Protein AF-A0A1H5ZQ31-F1 (afdb_monomer)

InterPro domains:
  IPR025506 Abortive infection alpha [PF14337] (75-219)

Mean predicted aligned error: 11.06 Å

Radius of gyration: 24.11 Å; Cα contacts (8 Å, |Δi|>4): 273; chains: 1; bounding box: 60×48×68 Å

Secondary structure (DSSP, 8-state):
-HHHHHHHHHHHHT--HHHHHHHHHHHTTS-TTTHHHHHHHHHHT-SSHHHHHHHHHHHHHHHHHHHHHHHTT--GGGPPPPPHHHHHHHHHHHHH--SHHHHHHHHHHHHHHHH--S--SS-HHHHHHHHTT--HHHHHHHHHHHHHHHHHHHHHHHHHHTTTTTSPPPTTGGG--HHHHHHHHHHHHHHHHHHHHHS--HHHHHHHHHHHHHTT-EEE--------S-GGGGS--SSHHHHHHHHHHHHHHHHHHHHHHH-GGGS-SB-SSSTT-BSEEE-HHHHHHHHHTTSS--

Sequence (298 aa):
MNSEENALTNIAEHLPPGAAKVLSAAAAGMTPGIKDTASDIFGALVGDRVKLWRVRNLINGLEKTAAHIENKGIDLSQAHSLPYGEMLALFDGISKEDDADLSDLWARLLAGAMCESGESILSSRSVASVLEQMSPDAAQVFLLLAKMYRLELPQGQSRLVRHKDFLAPNEIEQNFDEGSLEGEKDQLSSEIDKLWESVKGDVQLEISKSELLRLNLIQGKEVHIFFDEMPFRRGMNVNADGLDSAFSDLTDKIRELVDSRTKFSARPFRNQFVSNKANFELSVSGVEIAKKLGILDA

Organism: NCBI:txid373675

Foldseek 3Di:
DVVVVVVLVVCLVCQDPQLVLLVCQQCVVDDPVCVVVSVVLLVVLDDDPLSVQLSVQLSVLSNLLSVLLVVVVHDSVQWHHHDPVLVSLLSNLSSPDPQPLLSNLSSLLSNLRRPDDDDAPDDSNVLSVLSVLADSLLSLVLLLQLLVVQLVVVVVVVVVLVCVVPDPDDPVSVPDDPVVNVVVNVVSVVVSVVSVVVNDDLVSQLVSVVSCVVSLFKDFDDDPDDDDPCLVVPVQDPDPVSVVVSVVVVVVSVVVVVCVPPQRSPDRQDDPVDPSDGRMHTGPVNNSSCCSSVSHPD

pLDDT: mean 76.87, std 15.7, range [42.84, 97.25]

Solvent-accessible surface area (backbone atoms only — not comparable to full-atom values): 16781 Å² total; per-residue (Å²): 116,79,68,58,62,54,50,53,53,49,46,70,75,58,53,53,72,43,26,46,47,44,55,49,27,38,49,63,80,54,67,93,76,45,73,50,46,60,50,41,60,53,43,78,45,62,90,56,78,71,28,62,53,26,52,51,24,30,45,57,24,31,34,47,16,34,52,52,32,50,76,69,73,45,58,66,90,74,36,43,46,48,59,68,75,53,46,51,54,54,50,57,50,28,20,70,36,79,49,69,59,47,25,47,52,46,15,27,37,51,28,31,65,25,66,60,87,75,90,66,96,64,58,66,65,65,51,48,60,50,56,75,73,49,50,60,65,30,38,48,53,48,52,47,44,48,52,52,51,52,59,51,54,57,55,59,51,50,59,58,56,72,39,54,91,79,44,87,71,52,84,74,60,74,72,61,59,67,69,61,54,52,53,52,46,54,53,50,50,56,52,47,53,54,50,58,71,65,62,66,57,73,65,55,52,53,49,23,49,55,50,34,44,74,71,45,31,38,36,71,55,80,80,81,79,77,77,67,92,58,66,61,77,76,75,41,54,98,44,72,69,37,49,51,52,53,50,48,54,49,49,53,50,50,50,54,50,52,51,57,74,74,36,67,89,75,52,59,59,61,38,91,88,41,89,94,40,61,48,51,36,63,22,74,60,26,44,54,50,33,29,52,38,64,74,32,88,125

Structure (mmCIF, N/CA/C/O backbone):
data_AF-A0A1H5ZQ31-F1
#
_entry.id   AF-A0A1H5ZQ31-F1
#
loop_
_atom_site.group_PDB
_atom_site.id
_atom_site.type_symbol
_atom_site.label_atom_id
_atom_site.label_alt_id
_atom_site.label_comp_id
_atom_site.label_asym_id
_atom_site.label_entity_id
_atom_site.label_seq_id
_atom_site.pdbx_PDB_ins_code
_atom_site.Cartn_x
_atom_site.Cartn_y
_atom_site.Cartn_z
_atom_site.occupancy
_atom_site.B_iso_or_equiv
_atom_site.auth_seq_id
_atom_site.auth_comp_id
_atom_site.auth_asym_id
_atom_site.auth_atom_id
_atom_site.pdbx_PDB_model_num
ATOM 1 N N . MET A 1 1 ? 15.761 -19.230 -31.225 1.00 47.41 1 MET A N 1
ATOM 2 C CA . MET A 1 1 ? 16.617 -18.160 -30.671 1.00 47.41 1 MET A CA 1
ATOM 3 C C . MET A 1 1 ? 16.362 -16.814 -31.356 1.00 47.41 1 MET A C 1
ATOM 5 O O . MET A 1 1 ? 16.086 -15.875 -30.635 1.00 47.41 1 MET A O 1
ATOM 9 N N . ASN A 1 2 ? 16.272 -16.707 -32.691 1.00 49.19 2 ASN A N 1
ATOM 10 C CA . ASN A 1 2 ? 16.049 -15.402 -33.363 1.00 49.19 2 ASN A CA 1
ATOM 11 C C . ASN A 1 2 ? 14.645 -14.760 -33.212 1.00 49.19 2 ASN A C 1
ATOM 13 O O . ASN A 1 2 ? 14.487 -13.595 -33.551 1.00 49.19 2 ASN A O 1
ATOM 17 N N . SER A 1 3 ? 13.606 -15.469 -32.746 1.00 53.31 3 SER A N 1
ATOM 18 C CA . SER A 1 3 ? 12.268 -14.862 -32.576 1.00 53.31 3 SER A CA 1
ATOM 19 C C . SER A 1 3 ? 12.094 -14.120 -31.248 1.00 53.31 3 SER A C 1
ATOM 21 O O . SER A 1 3 ? 11.232 -13.257 -31.145 1.00 53.31 3 SER A O 1
ATOM 23 N N . GLU A 1 4 ? 12.883 -14.464 -30.228 1.00 50.25 4 GLU A N 1
ATOM 24 C CA . GLU A 1 4 ? 12.734 -13.935 -28.865 1.00 50.25 4 GLU A CA 1
ATOM 25 C C . GLU A 1 4 ? 13.517 -12.628 -28.680 1.00 50.25 4 GLU A C 1
ATOM 27 O O . GLU A 1 4 ? 13.006 -11.684 -28.084 1.00 50.25 4 GLU A O 1
ATOM 32 N N . GLU A 1 5 ? 14.705 -12.529 -29.282 1.00 48.69 5 GLU A N 1
ATOM 33 C CA . GLU A 1 5 ? 15.497 -11.292 -29.345 1.00 48.69 5 GLU A CA 1
ATOM 34 C C . GLU A 1 5 ? 14.753 -10.185 -30.110 1.00 48.69 5 GLU A C 1
ATOM 36 O O . GLU A 1 5 ? 14.712 -9.036 -29.669 1.00 48.69 5 GLU A O 1
ATOM 41 N N . ASN A 1 6 ? 14.060 -10.564 -31.191 1.00 52.81 6 ASN A N 1
ATOM 42 C CA . ASN A 1 6 ? 13.178 -9.676 -31.949 1.00 52.81 6 ASN A CA 1
ATOM 43 C C . ASN A 1 6 ? 11.939 -9.249 -31.144 1.00 52.81 6 ASN A C 1
ATOM 45 O O . ASN A 1 6 ? 11.458 -8.137 -31.320 1.00 52.81 6 ASN A O 1
ATOM 49 N N . ALA A 1 7 ? 11.394 -10.093 -30.263 1.00 52.91 7 ALA A N 1
ATOM 50 C CA . ALA A 1 7 ? 10.237 -9.719 -29.445 1.00 52.91 7 ALA A CA 1
ATOM 51 C C . ALA A 1 7 ? 10.606 -8.678 -28.374 1.00 52.91 7 ALA A C 1
ATOM 53 O O . ALA A 1 7 ? 9.844 -7.748 -28.134 1.00 52.91 7 ALA A O 1
ATOM 54 N N . LEU A 1 8 ? 11.785 -8.803 -27.758 1.00 50.84 8 LEU A N 1
ATOM 55 C CA . LEU A 1 8 ? 12.250 -7.896 -26.703 1.00 50.84 8 LEU A CA 1
ATOM 56 C C . LEU A 1 8 ? 12.690 -6.529 -27.241 1.00 50.84 8 LEU A C 1
ATOM 58 O O . LEU A 1 8 ? 12.367 -5.508 -26.637 1.00 50.84 8 LEU A O 1
ATOM 62 N N . THR A 1 9 ? 13.360 -6.501 -28.395 1.00 51.19 9 THR A N 1
ATOM 63 C CA . THR A 1 9 ? 13.679 -5.249 -29.104 1.00 51.19 9 THR A CA 1
ATOM 64 C C . THR A 1 9 ? 12.410 -4.530 -29.560 1.00 51.19 9 THR A C 1
ATOM 66 O O . THR A 1 9 ? 12.276 -3.341 -29.297 1.00 51.19 9 THR A O 1
ATOM 69 N N . ASN A 1 10 ? 11.415 -5.252 -30.091 1.00 55.66 10 ASN A N 1
ATOM 70 C CA . ASN A 1 10 ? 10.109 -4.664 -30.416 1.00 55.66 10 ASN A CA 1
ATOM 71 C C . ASN A 1 10 ? 9.361 -4.120 -29.182 1.00 55.66 10 ASN A C 1
ATOM 73 O O . ASN A 1 10 ? 8.691 -3.102 -29.289 1.00 55.66 10 ASN A O 1
ATOM 77 N N . ILE A 1 11 ? 9.459 -4.755 -28.006 1.00 56.19 11 ILE A N 1
ATOM 78 C CA . ILE A 1 11 ? 8.794 -4.271 -26.778 1.00 56.19 11 ILE A CA 1
ATOM 79 C C . ILE A 1 11 ? 9.462 -3.000 -26.241 1.00 56.19 11 ILE A C 1
ATOM 81 O O . ILE A 1 11 ? 8.764 -2.064 -25.856 1.00 56.19 11 ILE A O 1
ATOM 85 N N . ALA A 1 12 ? 10.796 -2.938 -26.241 1.00 55.41 12 ALA A N 1
ATOM 86 C CA . ALA A 1 12 ? 11.525 -1.732 -25.853 1.00 55.41 12 ALA A CA 1
ATOM 87 C C . ALA A 1 12 ? 11.300 -0.579 -26.853 1.00 55.41 12 ALA A C 1
ATOM 89 O O . ALA A 1 12 ? 11.200 0.578 -26.452 1.00 55.41 12 ALA A O 1
ATOM 90 N N . GLU A 1 13 ? 11.157 -0.884 -28.145 1.00 57.47 13 GLU A N 1
ATOM 91 C CA . GLU A 1 13 ? 10.823 0.094 -29.188 1.00 57.47 13 GLU A CA 1
ATOM 92 C C . GLU A 1 13 ? 9.334 0.487 -29.208 1.00 57.47 13 GLU A C 1
ATOM 94 O O . GLU A 1 13 ? 8.977 1.493 -29.823 1.00 57.47 13 GLU A O 1
ATOM 99 N N . HIS A 1 14 ? 8.449 -0.275 -28.553 1.00 65.88 14 HIS A N 1
ATOM 100 C CA . HIS A 1 14 ? 6.998 -0.028 -28.472 1.00 65.88 14 HIS A CA 1
ATOM 101 C C . HIS A 1 14 ? 6.520 0.128 -27.025 1.00 65.88 14 HIS A C 1
ATOM 103 O O . HIS A 1 14 ? 5.425 -0.310 -26.663 1.00 65.88 14 HIS A O 1
ATOM 109 N N . LEU A 1 15 ? 7.341 0.771 -26.191 1.00 74.19 15 LEU A N 1
ATOM 110 C CA . LEU A 1 15 ? 6.938 1.164 -24.847 1.00 74.19 15 LEU A CA 1
ATOM 111 C C . LEU A 1 15 ? 5.650 2.003 -24.912 1.00 74.19 15 LEU A C 1
ATOM 113 O O . LEU A 1 15 ? 5.589 2.975 -25.675 1.00 74.19 15 LEU A O 1
ATOM 117 N N . PRO A 1 16 ? 4.628 1.674 -24.105 1.00 84.00 16 PRO A N 1
ATOM 118 C CA . PRO A 1 16 ? 3.449 2.511 -24.012 1.00 84.00 16 PRO A CA 1
ATOM 119 C C . PRO A 1 16 ? 3.824 3.911 -23.503 1.00 84.00 16 PRO A C 1
ATOM 121 O O . PRO A 1 16 ? 4.796 4.077 -22.755 1.00 84.00 16 PRO A O 1
ATOM 124 N N . PRO A 1 17 ? 3.065 4.947 -23.897 1.00 83.12 17 PRO A N 1
ATOM 125 C CA . PRO A 1 17 ? 3.476 6.337 -23.726 1.00 83.12 17 PRO A CA 1
ATOM 126 C C . PRO A 1 17 ? 3.662 6.731 -22.256 1.00 83.12 17 PRO A C 1
ATOM 128 O O . PRO A 1 17 ? 4.571 7.501 -21.955 1.00 83.12 17 PRO A O 1
ATOM 131 N N . GLY A 1 18 ? 2.846 6.195 -21.341 1.00 81.94 18 GLY A N 1
ATOM 132 C CA . GLY A 1 18 ? 2.992 6.431 -19.901 1.00 81.94 18 GLY A CA 1
ATOM 133 C C . GLY A 1 18 ? 4.304 5.863 -19.358 1.00 81.94 18 GLY A C 1
ATOM 134 O O . GLY A 1 18 ? 5.094 6.594 -18.762 1.00 81.94 18 GLY A O 1
ATOM 135 N N . ALA A 1 19 ? 4.590 4.592 -19.654 1.00 82.88 19 ALA A N 1
ATOM 136 C CA . ALA A 1 19 ? 5.820 3.935 -19.217 1.00 82.88 19 ALA A CA 1
ATOM 137 C C . ALA A 1 19 ? 7.080 4.604 -19.789 1.00 82.88 19 ALA A C 1
ATOM 139 O O . ALA A 1 19 ? 8.046 4.827 -19.059 1.00 82.88 19 ALA A O 1
ATOM 140 N N . ALA A 1 20 ? 7.058 4.982 -21.072 1.00 81.88 20 ALA A N 1
ATOM 141 C CA . ALA A 1 20 ? 8.163 5.694 -21.713 1.00 81.88 20 ALA A CA 1
ATOM 142 C C . ALA A 1 20 ? 8.439 7.049 -21.043 1.00 81.88 20 ALA A C 1
ATOM 144 O O . ALA A 1 20 ? 9.595 7.386 -20.780 1.00 81.88 20 ALA A O 1
ATOM 145 N N . LYS A 1 21 ? 7.384 7.812 -20.723 1.00 82.06 21 LYS A N 1
ATOM 146 C CA . LYS A 1 21 ? 7.506 9.100 -20.030 1.00 82.06 21 LYS A CA 1
ATOM 147 C C . LYS A 1 21 ? 8.088 8.936 -18.630 1.00 82.06 21 LYS A C 1
ATOM 149 O O . LYS A 1 21 ? 9.045 9.635 -18.316 1.00 82.06 21 LYS A O 1
ATOM 154 N N . VAL A 1 22 ? 7.576 7.999 -17.828 1.00 81.38 22 VAL A N 1
ATOM 155 C CA . VAL A 1 22 ? 8.087 7.738 -16.468 1.00 81.38 22 VAL A CA 1
ATOM 156 C C . VAL A 1 22 ? 9.556 7.331 -16.510 1.00 81.38 22 VAL A C 1
ATOM 158 O O . VAL A 1 22 ? 10.367 7.905 -15.789 1.00 81.38 22 VAL A O 1
ATOM 161 N N . LEU A 1 23 ? 9.918 6.405 -17.403 1.00 82.00 23 LEU A N 1
ATOM 162 C CA . LEU A 1 23 ? 11.305 5.982 -17.592 1.00 82.00 23 LEU A CA 1
ATOM 163 C C . LEU A 1 23 ? 12.207 7.168 -17.963 1.00 82.00 23 LEU A C 1
ATOM 165 O O . LEU A 1 23 ? 13.278 7.339 -17.383 1.00 82.00 23 LEU A O 1
ATOM 169 N N . SER A 1 24 ?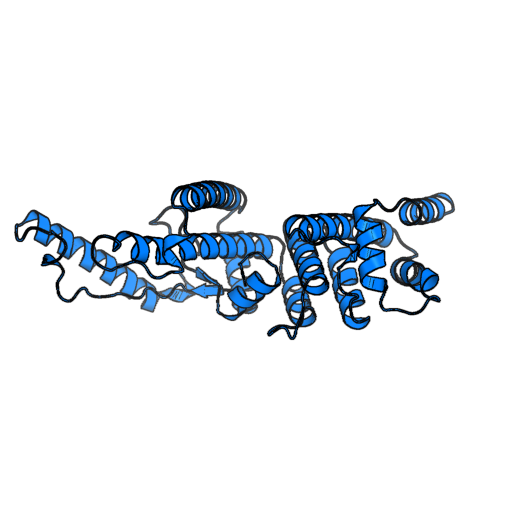 11.759 8.010 -18.898 1.00 79.25 24 SER A N 1
ATOM 170 C CA . SER A 1 24 ? 12.518 9.187 -19.327 1.00 79.25 24 SER A CA 1
ATOM 171 C C . SER A 1 24 ? 12.663 10.238 -18.223 1.00 79.25 24 SER A C 1
ATOM 173 O O . SER A 1 24 ? 13.750 10.781 -18.055 1.00 79.25 24 SER A O 1
ATOM 175 N N . ALA A 1 25 ? 11.611 10.487 -17.439 1.00 82.00 25 ALA A N 1
ATOM 176 C CA . ALA A 1 25 ? 11.616 11.461 -16.353 1.00 82.00 25 ALA A CA 1
ATOM 177 C C . ALA A 1 25 ? 12.501 10.996 -15.187 1.00 82.00 25 ALA A C 1
ATOM 179 O O . ALA A 1 25 ? 13.329 11.763 -14.698 1.00 82.00 25 ALA A O 1
ATOM 180 N N . ALA A 1 26 ? 12.416 9.716 -14.811 1.00 79.50 26 ALA A N 1
ATOM 181 C CA . ALA A 1 26 ? 13.273 9.138 -13.779 1.00 79.50 26 ALA A CA 1
ATOM 182 C C . ALA A 1 26 ? 14.766 9.232 -14.151 1.00 79.50 26 ALA A C 1
ATOM 184 O O . ALA A 1 26 ? 15.597 9.502 -13.284 1.00 79.50 26 ALA A O 1
ATOM 185 N N . ALA A 1 27 ? 15.092 9.073 -15.441 1.00 73.19 27 ALA A N 1
ATOM 186 C CA . ALA A 1 27 ? 16.456 9.112 -15.972 1.00 73.19 27 ALA A CA 1
ATOM 187 C C . ALA A 1 27 ? 16.950 10.514 -16.396 1.00 73.19 27 ALA A C 1
ATOM 189 O O . ALA A 1 27 ? 18.135 10.671 -16.691 1.00 73.19 27 ALA A O 1
ATOM 190 N N . ALA A 1 28 ? 16.091 11.543 -16.423 1.00 67.25 28 ALA A N 1
ATOM 191 C CA . ALA A 1 28 ? 16.402 12.868 -16.983 1.00 67.25 28 ALA A CA 1
ATOM 192 C C . ALA A 1 28 ? 17.561 13.605 -16.280 1.00 67.25 28 ALA A C 1
ATOM 194 O O . ALA A 1 28 ? 18.201 14.469 -16.876 1.00 67.25 28 ALA A O 1
ATOM 195 N N . GLY A 1 29 ? 17.856 13.253 -15.026 1.00 57.34 29 GLY A N 1
ATOM 196 C CA . GLY A 1 29 ? 18.976 13.797 -14.250 1.00 57.34 29 GLY A CA 1
ATOM 197 C C . GLY A 1 29 ? 20.337 13.185 -14.591 1.00 57.34 29 GLY A C 1
ATOM 198 O O . GLY A 1 29 ? 21.342 13.535 -13.972 1.00 57.34 29 GLY A O 1
ATOM 199 N N . MET A 1 30 ? 20.389 12.260 -15.549 1.00 56.19 30 MET A N 1
ATOM 200 C CA . MET A 1 30 ? 21.590 11.520 -15.905 1.00 56.19 30 MET A CA 1
ATOM 201 C C . MET A 1 30 ? 22.073 11.920 -17.320 1.00 56.19 30 MET A C 1
ATOM 203 O O . MET A 1 30 ? 21.282 12.214 -18.213 1.00 56.19 30 MET A O 1
ATOM 207 N N . THR A 1 31 ? 23.391 12.013 -17.529 1.00 47.47 31 THR A N 1
ATOM 208 C CA . THR A 1 31 ? 24.028 12.586 -18.737 1.00 47.47 31 THR A CA 1
ATOM 209 C C . THR A 1 31 ? 23.685 11.845 -20.050 1.00 47.47 31 THR A C 1
ATOM 211 O O . THR A 1 31 ? 23.387 10.659 -20.028 1.00 47.47 31 THR A O 1
ATOM 214 N N . PRO A 1 32 ? 23.776 12.487 -21.238 1.00 46.59 32 PRO A N 1
ATOM 215 C CA . PRO A 1 32 ? 23.286 11.958 -22.530 1.00 46.59 32 PRO A CA 1
ATOM 216 C C . PRO A 1 32 ? 23.912 10.649 -23.070 1.00 46.59 32 PRO A C 1
ATOM 218 O O . PRO A 1 32 ? 23.542 10.211 -24.156 1.00 46.59 32 PRO A O 1
ATOM 221 N N . GLY A 1 33 ? 24.799 9.977 -22.330 1.00 42.84 33 GLY A N 1
ATOM 222 C CA . GLY A 1 33 ? 25.273 8.617 -22.643 1.00 42.84 33 GLY A CA 1
ATOM 223 C C . GLY A 1 33 ? 24.271 7.500 -22.303 1.00 42.84 33 GLY A C 1
ATOM 224 O O . GLY A 1 33 ? 24.614 6.333 -22.355 1.00 42.84 33 GLY A O 1
ATOM 225 N N . ILE A 1 34 ? 23.037 7.845 -21.924 1.00 46.50 34 ILE A N 1
ATOM 226 C CA . ILE A 1 34 ? 22.099 6.990 -21.164 1.00 46.50 34 ILE A CA 1
ATOM 227 C C . ILE A 1 34 ? 20.924 6.479 -22.011 1.00 46.50 34 ILE A C 1
ATOM 229 O O . ILE A 1 34 ? 20.021 5.806 -21.519 1.00 46.50 34 ILE A O 1
ATOM 233 N N . LYS A 1 35 ? 21.005 6.640 -23.340 1.00 45.31 35 LYS A N 1
ATOM 234 C CA . LYS A 1 35 ? 20.367 5.659 -24.241 1.00 45.31 35 LYS A CA 1
ATOM 235 C C . LYS A 1 35 ? 20.850 4.238 -23.908 1.00 45.31 35 LYS A C 1
ATOM 237 O O . LYS A 1 35 ? 20.059 3.299 -23.972 1.00 45.31 35 LYS A O 1
ATOM 242 N N . ASP A 1 36 ? 22.096 4.128 -23.446 1.00 51.72 36 ASP A N 1
ATOM 243 C CA . ASP A 1 36 ? 22.690 2.879 -22.992 1.00 51.72 36 ASP A CA 1
ATOM 244 C C . ASP A 1 36 ? 22.121 2.409 -21.647 1.00 51.72 36 ASP A C 1
ATOM 246 O O . ASP A 1 36 ? 22.102 1.219 -21.422 1.00 51.72 36 ASP A O 1
ATOM 250 N N . THR A 1 37 ? 21.541 3.256 -20.784 1.00 52.75 37 THR A N 1
ATOM 251 C CA . THR A 1 37 ? 21.075 2.824 -19.445 1.00 52.75 37 THR A CA 1
ATOM 252 C C . THR A 1 37 ? 19.664 2.267 -19.430 1.00 52.75 37 THR A C 1
ATOM 254 O O . THR A 1 37 ? 19.398 1.337 -18.684 1.00 52.75 37 THR A O 1
ATOM 257 N N . ALA A 1 38 ? 18.754 2.767 -20.273 1.00 51.25 38 ALA A N 1
ATOM 258 C CA . ALA A 1 38 ? 17.529 2.017 -20.552 1.00 51.25 38 ALA A CA 1
ATOM 259 C C . ALA A 1 38 ? 17.914 0.661 -21.165 1.00 51.25 38 ALA A C 1
ATOM 261 O O . ALA A 1 38 ? 17.467 -0.378 -20.691 1.00 51.25 38 ALA A O 1
ATOM 262 N N . SER A 1 39 ? 18.842 0.668 -22.130 1.00 54.22 39 SER A N 1
ATOM 263 C CA . SER A 1 39 ? 19.443 -0.545 -22.690 1.00 54.22 39 SER A CA 1
ATOM 264 C C . SER A 1 39 ? 20.219 -1.389 -21.666 1.00 54.22 39 SER A C 1
ATOM 266 O O . SER A 1 39 ? 20.317 -2.581 -21.891 1.00 54.22 39 SER A O 1
ATOM 268 N N . ASP A 1 40 ? 20.725 -0.850 -20.552 1.00 58.78 40 ASP A N 1
ATOM 269 C CA . ASP A 1 40 ? 21.454 -1.578 -19.498 1.00 58.78 40 ASP A CA 1
ATOM 270 C C . ASP A 1 40 ? 20.510 -2.065 -18.399 1.00 58.78 40 ASP A C 1
ATOM 272 O O . ASP A 1 40 ? 20.744 -3.119 -17.826 1.00 58.78 40 ASP A O 1
ATOM 276 N N . ILE A 1 41 ? 19.420 -1.352 -18.108 1.00 61.25 41 ILE A N 1
ATOM 277 C CA . ILE A 1 41 ? 18.338 -1.829 -17.238 1.00 61.25 41 ILE A CA 1
ATOM 278 C C . ILE A 1 41 ? 17.658 -3.000 -17.942 1.00 61.25 41 ILE A C 1
ATOM 280 O O . ILE A 1 41 ? 17.556 -4.090 -17.385 1.00 61.25 41 ILE A O 1
ATOM 284 N N . PHE A 1 42 ? 17.282 -2.815 -19.209 1.00 59.03 42 PHE A N 1
ATOM 285 C CA . PHE A 1 42 ? 16.763 -3.890 -20.046 1.00 59.03 42 PHE A CA 1
ATOM 286 C C . PHE A 1 42 ? 17.857 -4.912 -20.415 1.00 59.03 42 PHE A C 1
ATOM 288 O O . PHE A 1 42 ? 17.552 -6.090 -20.538 1.00 59.03 42 PHE A O 1
ATOM 295 N N . GLY A 1 43 ? 19.129 -4.514 -20.501 1.00 57.12 43 GLY A N 1
ATOM 296 C CA . GLY A 1 43 ? 20.291 -5.344 -20.865 1.00 57.12 43 GLY A CA 1
ATOM 297 C C . GLY A 1 43 ? 20.799 -6.246 -19.748 1.00 57.12 43 GLY A C 1
ATOM 298 O O . GLY A 1 43 ? 21.063 -7.426 -19.975 1.00 57.12 43 GLY A O 1
ATOM 299 N N . ALA A 1 44 ? 20.830 -5.752 -18.510 1.00 56.25 44 ALA A N 1
ATOM 300 C CA . ALA A 1 44 ? 20.988 -6.561 -17.301 1.00 56.25 44 ALA A CA 1
ATOM 301 C C . ALA A 1 44 ? 19.839 -7.576 -17.171 1.00 56.25 44 ALA A C 1
ATOM 303 O O . ALA A 1 44 ? 20.002 -8.667 -16.618 1.00 56.25 44 ALA A O 1
ATOM 304 N N . LEU A 1 45 ? 18.689 -7.250 -17.764 1.00 55.88 45 LEU A N 1
ATOM 305 C CA . LEU A 1 45 ? 17.547 -8.128 -17.945 1.00 55.88 45 LEU A CA 1
ATOM 306 C C . LEU A 1 45 ? 17.588 -8.927 -19.274 1.00 55.88 45 LEU A C 1
ATOM 308 O O . LEU A 1 45 ? 16.568 -9.490 -19.612 1.00 55.88 45 LEU A O 1
ATOM 312 N N . VAL A 1 46 ? 18.686 -9.109 -20.032 1.00 48.53 46 VAL A N 1
ATOM 313 C CA . VAL A 1 46 ? 18.666 -9.861 -21.330 1.00 48.53 46 VAL A CA 1
ATOM 314 C C . VAL A 1 46 ? 19.303 -11.258 -21.264 1.00 48.53 46 VAL A C 1
ATOM 316 O O . VAL A 1 46 ? 20.424 -11.416 -20.785 1.00 48.53 46 VAL A O 1
ATOM 319 N N . GLY A 1 47 ? 18.568 -12.315 -21.677 1.00 52.50 47 GLY A N 1
ATOM 320 C CA . GLY A 1 47 ? 19.054 -13.708 -21.816 1.00 52.50 47 GLY A CA 1
ATOM 321 C C . GLY A 1 47 ? 18.166 -14.913 -21.400 1.00 52.50 47 GLY A C 1
ATOM 322 O O . GLY A 1 47 ? 18.691 -16.015 -21.434 1.00 52.50 47 GLY A O 1
ATOM 323 N N . ASP A 1 48 ? 16.896 -14.784 -20.977 1.00 61.97 48 ASP A N 1
ATOM 324 C CA . ASP A 1 48 ? 16.093 -15.944 -20.505 1.00 61.97 48 ASP A CA 1
ATOM 325 C C . ASP A 1 48 ? 14.577 -15.660 -20.402 1.00 61.97 48 ASP A C 1
ATOM 327 O O . ASP A 1 48 ? 14.184 -14.508 -20.251 1.00 61.97 48 ASP A O 1
ATOM 331 N N . ARG A 1 49 ? 13.699 -16.679 -20.407 1.00 62.56 49 ARG A N 1
ATOM 332 C CA . ARG A 1 49 ? 12.216 -16.508 -20.342 1.00 62.56 49 ARG A CA 1
ATOM 333 C C . ARG A 1 49 ? 11.716 -15.686 -19.147 1.00 62.56 49 ARG A C 1
ATOM 335 O O . ARG A 1 49 ? 10.728 -14.964 -19.264 1.00 62.56 49 ARG A O 1
ATOM 342 N N . VAL A 1 50 ? 12.426 -15.761 -18.023 1.00 70.12 50 VAL A N 1
ATOM 343 C CA . VAL A 1 50 ? 12.181 -14.957 -16.811 1.00 70.12 50 VAL A CA 1
ATOM 344 C C . VAL A 1 50 ? 12.225 -13.457 -17.117 1.00 70.12 50 VAL A C 1
ATOM 346 O O . VAL A 1 50 ? 11.554 -12.658 -16.474 1.00 70.12 50 VAL A O 1
ATOM 349 N N . LYS A 1 51 ? 12.976 -13.056 -18.138 1.00 75.25 51 LYS A N 1
ATOM 350 C CA . LYS A 1 51 ? 13.208 -11.656 -18.461 1.00 75.25 51 LYS A CA 1
ATOM 351 C C . LYS A 1 51 ? 12.073 -11.011 -19.235 1.00 75.25 51 LYS A C 1
ATOM 353 O O . LYS A 1 51 ? 11.721 -9.885 -18.920 1.00 75.25 51 LYS A O 1
ATOM 358 N N . LEU A 1 52 ? 11.432 -11.728 -20.162 1.00 79.31 52 LEU A N 1
ATOM 359 C CA . LEU A 1 52 ? 10.223 -11.219 -20.822 1.00 79.31 52 LEU A CA 1
ATOM 360 C C . LEU A 1 52 ? 9.109 -10.953 -19.797 1.00 79.31 52 LEU A C 1
ATOM 362 O O . LEU A 1 52 ? 8.410 -9.947 -19.889 1.00 79.31 52 LEU A O 1
ATOM 366 N N . TRP A 1 53 ? 8.982 -11.834 -18.802 1.00 84.25 53 TRP A N 1
ATOM 367 C CA . TRP A 1 53 ? 8.054 -11.652 -17.688 1.00 84.25 53 TRP A CA 1
ATOM 368 C C . TRP A 1 53 ? 8.405 -10.409 -16.852 1.00 84.25 53 TRP A C 1
ATOM 370 O O . TRP A 1 53 ? 7.543 -9.554 -16.674 1.00 84.25 53 TRP A O 1
ATOM 380 N N . ARG A 1 54 ? 9.676 -10.225 -16.463 1.00 85.81 54 ARG A N 1
ATOM 381 C CA . ARG A 1 54 ? 10.114 -9.025 -15.722 1.00 85.81 54 ARG A CA 1
ATOM 382 C C . ARG A 1 54 ? 9.920 -7.723 -16.491 1.00 85.81 54 ARG A C 1
ATOM 384 O O . ARG A 1 54 ? 9.495 -6.729 -15.917 1.00 85.81 54 ARG A O 1
ATOM 391 N N . VAL A 1 55 ? 10.211 -7.725 -17.791 1.00 84.88 55 VAL A N 1
ATOM 392 C CA . VAL A 1 55 ? 10.005 -6.559 -18.662 1.00 84.88 55 VAL A CA 1
ATOM 393 C C . VAL A 1 55 ? 8.526 -6.206 -18.738 1.00 84.88 55 VAL A C 1
ATOM 395 O O . VAL A 1 55 ? 8.171 -5.039 -18.607 1.00 84.88 55 VAL A O 1
ATOM 398 N N . ARG A 1 56 ? 7.651 -7.203 -18.888 1.00 87.75 56 ARG A N 1
ATOM 399 C CA . ARG A 1 56 ? 6.203 -6.981 -18.880 1.00 87.75 56 ARG A CA 1
ATOM 400 C C . ARG A 1 56 ? 5.727 -6.393 -17.549 1.00 87.75 56 ARG A C 1
ATOM 402 O O . ARG A 1 56 ? 4.957 -5.438 -17.564 1.00 87.75 56 ARG A O 1
ATOM 409 N N . ASN A 1 57 ? 6.193 -6.934 -16.427 1.00 91.62 57 ASN A N 1
ATOM 410 C CA . ASN A 1 57 ? 5.835 -6.436 -15.098 1.00 91.62 57 ASN A CA 1
ATOM 411 C C . ASN A 1 57 ? 6.328 -5.004 -14.883 1.00 91.62 57 ASN A C 1
ATOM 413 O O . ASN A 1 57 ? 5.562 -4.155 -14.434 1.00 91.62 57 ASN A O 1
ATOM 417 N N . LEU A 1 58 ? 7.563 -4.712 -15.304 1.00 90.88 58 LEU A N 1
ATOM 418 C CA . LEU A 1 58 ? 8.117 -3.364 -15.269 1.00 90.88 58 LEU A CA 1
ATOM 419 C C . LEU A 1 58 ? 7.255 -2.387 -16.071 1.00 90.88 58 LEU A C 1
ATOM 421 O O . LEU A 1 58 ? 6.875 -1.350 -15.545 1.00 90.88 58 LEU A O 1
ATOM 425 N N . ILE A 1 59 ? 6.893 -2.727 -17.310 1.00 90.50 59 ILE A N 1
ATOM 426 C CA . ILE A 1 59 ? 6.048 -1.870 -18.153 1.00 90.50 59 ILE A CA 1
ATOM 427 C C . ILE A 1 59 ? 4.698 -1.606 -17.485 1.00 90.50 59 ILE A C 1
ATOM 429 O O . ILE A 1 59 ? 4.308 -0.448 -17.353 1.00 90.50 59 ILE A O 1
ATOM 433 N N . ASN A 1 60 ? 4.023 -2.655 -17.009 1.00 92.44 60 ASN A N 1
ATOM 434 C CA . ASN A 1 60 ? 2.737 -2.519 -16.325 1.00 92.44 60 ASN A CA 1
ATOM 435 C C . ASN A 1 60 ? 2.850 -1.633 -15.072 1.00 92.44 60 ASN A C 1
ATOM 437 O O . ASN A 1 60 ? 1.986 -0.798 -14.816 1.00 92.44 60 ASN A O 1
ATOM 441 N N . GLY A 1 61 ? 3.914 -1.805 -14.285 1.00 93.94 61 GLY A N 1
ATOM 442 C CA . GLY A 1 61 ? 4.161 -0.992 -13.098 1.00 93.94 61 GLY A CA 1
ATOM 443 C C . GLY A 1 61 ? 4.436 0.471 -13.437 1.00 93.94 61 GLY A C 1
ATOM 444 O O . GLY A 1 61 ? 3.873 1.356 -12.800 1.00 93.94 61 GLY A O 1
ATOM 445 N N . LEU A 1 62 ? 5.222 0.741 -14.483 1.00 92.44 62 LEU A N 1
ATOM 446 C CA . LEU A 1 62 ? 5.494 2.104 -14.947 1.00 92.44 62 LEU A CA 1
ATOM 447 C C . LEU A 1 62 ? 4.235 2.794 -15.498 1.00 92.44 62 LEU A C 1
ATOM 449 O O . LEU A 1 62 ? 4.064 3.994 -15.293 1.00 92.44 62 LEU A O 1
ATOM 453 N N . GLU A 1 63 ? 3.330 2.064 -16.158 1.00 93.31 63 GLU A N 1
ATOM 454 C CA . GLU A 1 63 ? 2.021 2.605 -16.553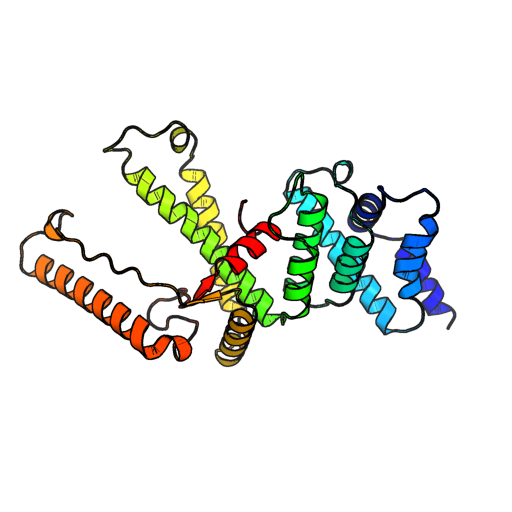 1.00 93.31 63 GLU A CA 1
ATOM 455 C C . GLU A 1 63 ? 1.170 2.987 -15.338 1.00 93.31 63 GLU A C 1
ATOM 457 O O . GLU A 1 63 ? 0.609 4.084 -15.304 1.00 93.31 63 GLU A O 1
ATOM 462 N N . LYS A 1 64 ? 1.116 2.129 -14.310 1.00 95.06 64 LYS A N 1
ATOM 463 C CA . LYS A 1 64 ? 0.446 2.465 -13.043 1.00 95.06 64 LYS A CA 1
ATOM 464 C C . LYS A 1 64 ? 1.082 3.691 -12.389 1.00 95.06 64 LYS A C 1
ATOM 466 O O . LYS A 1 64 ? 0.368 4.561 -11.904 1.00 95.06 64 LYS A O 1
ATOM 471 N N . THR A 1 65 ? 2.411 3.799 -12.401 1.00 94.62 65 THR A N 1
ATOM 472 C CA . THR A 1 65 ? 3.119 4.975 -11.878 1.00 94.62 65 THR A CA 1
ATOM 473 C C . THR A 1 65 ? 2.712 6.240 -12.619 1.00 94.62 65 THR A C 1
ATOM 475 O O . THR A 1 65 ? 2.421 7.240 -11.968 1.00 94.62 65 THR A O 1
ATOM 478 N N . ALA A 1 66 ? 2.638 6.200 -13.953 1.00 92.25 66 ALA A N 1
ATOM 479 C CA . ALA A 1 66 ? 2.168 7.333 -14.745 1.00 92.25 66 ALA A CA 1
ATOM 480 C C . ALA A 1 66 ? 0.753 7.750 -14.321 1.00 92.25 66 ALA A C 1
ATOM 482 O O . ALA A 1 66 ? 0.529 8.922 -14.033 1.00 92.25 66 ALA A O 1
ATOM 483 N N . ALA A 1 67 ? -0.161 6.784 -14.177 1.00 93.69 67 ALA A N 1
ATOM 484 C CA . ALA A 1 67 ? -1.522 7.044 -13.715 1.00 93.69 67 ALA A CA 1
ATOM 485 C C . ALA A 1 67 ? -1.555 7.664 -12.305 1.00 93.69 67 ALA A C 1
ATOM 487 O O . ALA A 1 67 ? -2.313 8.596 -12.060 1.00 93.69 67 ALA A O 1
ATOM 488 N N . HIS A 1 68 ? -0.711 7.204 -11.375 1.00 93.56 68 HIS A N 1
ATOM 489 C CA . HIS A 1 68 ? -0.620 7.785 -10.028 1.00 93.56 68 HIS A CA 1
ATOM 490 C C . HIS A 1 68 ? -0.064 9.213 -10.025 1.00 93.56 68 HIS A C 1
ATOM 492 O O . HIS A 1 68 ? -0.516 10.030 -9.226 1.00 93.56 68 HIS A O 1
ATOM 498 N N . ILE A 1 69 ? 0.889 9.530 -10.905 1.00 90.81 69 ILE A N 1
ATOM 499 C CA . ILE A 1 69 ? 1.416 10.895 -11.070 1.00 90.81 69 ILE A CA 1
ATOM 500 C C . ILE A 1 69 ? 0.335 11.811 -11.664 1.00 90.81 69 ILE A C 1
ATOM 502 O O . ILE A 1 69 ? 0.090 12.897 -11.137 1.00 90.81 69 ILE A O 1
ATOM 506 N N . GLU A 1 70 ? -0.370 11.345 -12.698 1.00 90.25 70 GLU A N 1
ATOM 507 C CA . GLU A 1 70 ? -1.475 12.075 -13.331 1.00 90.25 70 GLU A CA 1
ATOM 508 C C . GLU A 1 70 ? -2.631 12.323 -12.349 1.00 90.25 70 GLU A C 1
ATOM 510 O O . GLU A 1 70 ? -3.149 13.437 -12.276 1.00 90.25 70 GLU A O 1
ATOM 515 N N . ASN A 1 71 ? -2.980 11.333 -11.522 1.00 88.94 71 ASN A N 1
ATOM 516 C CA . ASN A 1 71 ? -4.004 11.464 -10.478 1.00 88.94 71 ASN A CA 1
ATOM 517 C C . ASN A 1 71 ? -3.640 12.503 -9.405 1.00 88.94 71 ASN A C 1
ATOM 519 O O . ASN A 1 71 ? -4.532 13.063 -8.772 1.00 88.94 71 ASN A O 1
ATOM 523 N N . LYS A 1 72 ? -2.347 12.792 -9.208 1.00 84.94 72 LYS A N 1
ATOM 524 C CA . LYS A 1 72 ? -1.877 13.880 -8.332 1.00 84.94 72 LYS A CA 1
ATOM 525 C C . LYS A 1 72 ? -1.935 15.259 -9.001 1.00 84.94 72 LYS A C 1
ATOM 527 O O . LYS A 1 72 ? -1.568 16.249 -8.375 1.00 84.94 72 LYS A O 1
ATOM 532 N N . GLY A 1 73 ? -2.367 15.341 -10.261 1.00 86.00 73 GLY A N 1
ATOM 533 C CA . GLY A 1 73 ? -2.410 16.583 -11.034 1.00 86.00 73 GLY A CA 1
ATOM 534 C C . GLY A 1 73 ? -1.027 17.111 -11.425 1.00 86.00 73 GLY A C 1
ATOM 535 O O . GLY A 1 73 ? -0.900 18.280 -11.787 1.00 86.00 73 GLY A O 1
ATOM 536 N N . ILE A 1 74 ? 0.010 16.273 -11.338 1.00 84.50 74 ILE A N 1
ATOM 537 C CA . ILE A 1 74 ? 1.385 16.637 -11.683 1.00 84.50 74 ILE A CA 1
ATOM 538 C C . ILE A 1 74 ? 1.647 16.179 -13.116 1.00 84.50 74 ILE A C 1
ATOM 540 O O . ILE A 1 74 ? 1.417 15.022 -13.462 1.00 84.50 74 ILE A O 1
ATOM 544 N N . ASP A 1 75 ? 2.144 17.081 -13.962 1.00 83.19 75 ASP A N 1
ATOM 545 C CA . ASP A 1 75 ? 2.620 16.684 -15.285 1.00 83.19 75 ASP A CA 1
ATOM 546 C C . ASP A 1 75 ? 3.932 15.901 -15.140 1.00 83.19 75 ASP A C 1
ATOM 548 O O . ASP A 1 75 ? 4.838 16.305 -14.412 1.00 83.19 75 ASP A O 1
ATOM 552 N N . LEU A 1 76 ? 4.065 14.801 -15.878 1.00 78.38 76 LEU A N 1
ATOM 553 C CA . LEU A 1 76 ? 5.266 13.963 -15.910 1.00 78.38 76 LEU A CA 1
ATOM 554 C C . LEU A 1 76 ? 6.526 14.752 -16.302 1.00 78.38 76 LEU A C 1
ATOM 556 O O . LEU A 1 76 ? 7.631 14.347 -15.955 1.00 78.38 76 LEU A O 1
ATOM 560 N N . SER A 1 77 ? 6.371 15.886 -16.993 1.00 73.44 77 SER A N 1
ATOM 561 C CA . SER A 1 77 ? 7.470 16.811 -17.305 1.00 73.44 77 SER A CA 1
ATOM 562 C C . SER A 1 77 ? 8.048 17.536 -16.079 1.00 73.44 77 SER A C 1
ATOM 564 O O . SER A 1 77 ? 9.190 17.987 -16.121 1.00 73.44 77 SER A O 1
ATOM 566 N N . GLN A 1 78 ? 7.270 17.647 -14.999 1.00 77.75 78 GLN A N 1
ATOM 567 C CA . GLN A 1 78 ? 7.642 18.282 -13.731 1.00 77.75 78 GLN A CA 1
ATOM 568 C C . GLN A 1 78 ? 8.157 17.269 -12.697 1.00 77.75 78 GLN A C 1
ATOM 570 O O . GLN A 1 78 ? 8.542 17.658 -11.595 1.00 77.75 78 GLN A O 1
ATOM 575 N N . ALA A 1 79 ? 8.148 15.975 -13.025 1.00 80.75 79 ALA A N 1
ATOM 576 C CA . ALA A 1 79 ? 8.611 14.928 -12.129 1.00 80.75 79 ALA A CA 1
ATOM 577 C C . ALA A 1 79 ? 10.132 15.005 -11.913 1.00 80.75 79 ALA A C 1
ATOM 579 O O . ALA A 1 79 ? 10.907 15.231 -12.846 1.00 80.75 79 ALA A O 1
ATOM 580 N N . HIS A 1 80 ? 10.561 14.794 -10.672 1.00 83.25 80 HIS A N 1
ATOM 581 C CA . HIS A 1 80 ? 11.965 14.782 -10.296 1.00 83.25 80 HIS A CA 1
ATOM 582 C C . HIS A 1 80 ? 12.666 13.514 -10.800 1.00 83.25 80 HIS A C 1
ATOM 584 O O . HIS A 1 80 ? 12.115 12.411 -10.773 1.00 83.25 80 HIS A O 1
ATOM 590 N N . SER A 1 81 ? 13.917 13.674 -11.233 1.00 84.50 81 SER A N 1
ATOM 591 C CA . SER A 1 81 ? 14.790 12.554 -11.573 1.00 84.50 81 SER A CA 1
ATOM 592 C C . SER A 1 81 ? 15.242 11.824 -10.317 1.00 84.50 81 SER A C 1
ATOM 594 O O . SER A 1 81 ? 15.639 12.464 -9.347 1.00 84.50 81 SER A O 1
ATOM 596 N N . LEU A 1 82 ? 15.286 10.499 -10.352 1.00 83.50 82 LEU A N 1
ATOM 597 C CA . LEU A 1 82 ? 15.665 9.723 -9.178 1.00 83.50 82 LEU A CA 1
ATOM 598 C C . LEU A 1 82 ? 17.186 9.535 -9.097 1.00 83.50 82 LEU A C 1
ATOM 600 O O . LEU A 1 82 ? 17.839 9.309 -10.123 1.00 83.50 82 LEU A O 1
ATOM 604 N N . PRO A 1 83 ? 17.776 9.540 -7.887 1.00 85.81 83 PRO A N 1
ATOM 605 C CA . PRO A 1 83 ? 19.143 9.076 -7.696 1.00 85.81 83 PRO A CA 1
ATOM 606 C C . PRO A 1 83 ? 19.308 7.651 -8.237 1.00 85.81 83 PRO A C 1
ATOM 608 O O . PRO A 1 83 ? 18.468 6.784 -7.999 1.00 85.81 83 PRO A O 1
ATOM 611 N N . TYR A 1 84 ? 20.421 7.375 -8.921 1.00 80.00 84 TYR A N 1
ATOM 612 C CA . TYR A 1 84 ? 20.618 6.108 -9.642 1.00 80.00 84 TYR A CA 1
ATOM 613 C C . TYR A 1 84 ? 20.391 4.854 -8.780 1.00 80.00 84 TYR A C 1
ATOM 615 O O . TYR A 1 84 ? 19.726 3.914 -9.206 1.00 80.00 84 TYR A O 1
ATOM 623 N N . GLY A 1 85 ? 20.892 4.849 -7.540 1.00 81.38 85 GLY A N 1
ATOM 624 C CA . GLY A 1 85 ? 20.709 3.715 -6.629 1.00 81.38 85 GLY A CA 1
ATOM 625 C C . GLY A 1 85 ? 19.258 3.496 -6.186 1.00 81.38 85 GLY A C 1
ATOM 626 O O . GLY A 1 85 ? 18.864 2.361 -5.935 1.00 81.38 85 GLY A O 1
ATOM 627 N N . GLU A 1 86 ? 18.464 4.563 -6.102 1.00 85.81 86 GLU A N 1
ATOM 628 C CA . GLU A 1 86 ? 17.040 4.495 -5.768 1.00 85.81 86 GLU A CA 1
ATOM 629 C C . GLU A 1 86 ? 16.226 4.037 -6.977 1.00 85.81 86 GLU A C 1
ATOM 631 O O . GLU A 1 86 ? 15.436 3.105 -6.861 1.00 85.81 86 GLU A O 1
ATOM 636 N N . MET A 1 87 ? 16.505 4.602 -8.155 1.00 86.31 87 MET A N 1
ATOM 637 C CA . MET A 1 87 ? 15.901 4.181 -9.418 1.00 86.31 87 MET A CA 1
ATOM 638 C C . MET A 1 87 ? 16.085 2.676 -9.656 1.00 86.31 87 MET A C 1
ATOM 640 O O . MET A 1 87 ? 15.112 1.979 -9.931 1.00 86.31 87 MET A O 1
ATOM 644 N N . LEU A 1 88 ? 17.311 2.158 -9.500 1.00 85.44 88 LEU A N 1
ATOM 645 C CA . LEU A 1 88 ? 17.584 0.729 -9.668 1.00 85.44 88 LEU A CA 1
ATOM 646 C C . LEU A 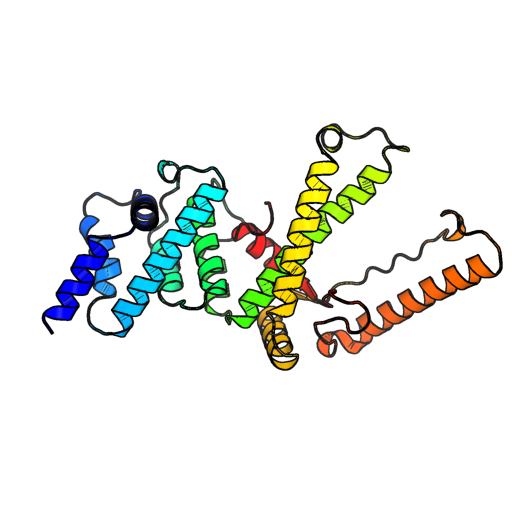1 88 ? 16.805 -0.135 -8.673 1.00 85.44 88 LEU A C 1
ATOM 648 O O . LEU A 1 88 ? 16.242 -1.148 -9.073 1.00 85.44 88 LEU A O 1
ATOM 652 N N . ALA A 1 89 ? 16.759 0.258 -7.397 1.00 88.50 89 ALA A N 1
ATOM 653 C CA . ALA A 1 89 ? 16.044 -0.502 -6.375 1.00 88.50 89 ALA A CA 1
ATOM 654 C C . ALA A 1 89 ? 14.533 -0.553 -6.655 1.00 88.50 89 ALA A C 1
ATOM 656 O O . ALA A 1 89 ? 13.924 -1.614 -6.545 1.00 88.50 89 ALA A O 1
ATOM 657 N N . LEU A 1 90 ? 13.939 0.577 -7.053 1.00 91.81 90 LEU A N 1
ATOM 658 C CA . LEU A 1 90 ? 12.510 0.660 -7.354 1.00 91.81 90 LEU A CA 1
ATOM 659 C C . LEU A 1 90 ? 12.150 -0.093 -8.641 1.00 91.81 90 LEU A C 1
ATOM 661 O O . LEU A 1 90 ? 11.155 -0.811 -8.668 1.00 91.81 90 LEU A O 1
ATOM 665 N N . PHE A 1 91 ? 12.960 0.023 -9.696 1.00 90.62 91 PHE A N 1
ATOM 666 C CA . PHE A 1 91 ? 12.699 -0.677 -10.957 1.00 90.62 91 PHE A CA 1
ATOM 667 C C . PHE A 1 91 ? 12.896 -2.186 -10.829 1.00 90.62 91 PHE A C 1
ATOM 669 O O . PHE A 1 91 ? 12.083 -2.948 -11.350 1.00 90.62 91 PHE A O 1
ATOM 676 N N . ASP A 1 92 ? 13.944 -2.625 -10.127 1.00 89.75 92 ASP A N 1
ATOM 677 C CA . ASP A 1 92 ? 14.173 -4.047 -9.871 1.00 89.75 92 ASP A CA 1
ATOM 678 C C . ASP A 1 92 ? 13.024 -4.639 -9.045 1.00 89.75 92 ASP A C 1
ATOM 680 O O . ASP A 1 92 ? 12.501 -5.688 -9.424 1.00 89.75 92 ASP A O 1
ATOM 684 N N . GLY A 1 93 ? 12.567 -3.928 -8.004 1.00 92.00 93 GLY A N 1
ATOM 685 C CA . GLY A 1 93 ? 11.378 -4.278 -7.222 1.00 92.00 93 GLY A CA 1
ATOM 686 C C . GLY A 1 93 ? 10.139 -4.447 -8.099 1.00 92.00 93 GLY A C 1
ATOM 687 O O . GLY A 1 93 ? 9.639 -5.558 -8.234 1.00 92.00 93 GLY A O 1
ATOM 688 N N . ILE A 1 94 ? 9.721 -3.388 -8.805 1.00 93.50 94 ILE A N 1
ATOM 689 C CA . ILE A 1 94 ? 8.553 -3.417 -9.707 1.00 93.50 94 ILE A CA 1
ATOM 690 C C . ILE A 1 94 ? 8.644 -4.564 -10.723 1.00 93.50 94 ILE A C 1
ATOM 692 O O . ILE A 1 94 ? 7.648 -5.227 -11.004 1.00 93.50 94 ILE A O 1
ATOM 696 N N . SER A 1 95 ? 9.828 -4.814 -11.289 1.00 91.62 95 SER A N 1
ATOM 697 C CA . SER A 1 95 ? 10.003 -5.846 -12.315 1.00 91.62 95 SER A CA 1
ATOM 698 C C . SER A 1 95 ? 9.772 -7.270 -11.798 1.00 91.62 95 SER A C 1
ATOM 700 O O . SER A 1 95 ? 9.480 -8.168 -12.589 1.00 91.62 95 SER A O 1
ATOM 702 N N . LYS A 1 96 ? 9.921 -7.501 -10.489 1.00 92.88 96 LYS A N 1
ATOM 703 C CA . LYS A 1 96 ? 9.737 -8.815 -9.863 1.00 92.88 96 LYS A CA 1
ATOM 704 C C . LYS A 1 96 ? 8.297 -9.074 -9.434 1.00 92.88 96 LYS A C 1
ATOM 706 O O . LYS A 1 96 ? 7.982 -10.232 -9.194 1.00 92.88 96 LYS A O 1
ATOM 711 N N . GLU A 1 97 ? 7.445 -8.056 -9.377 1.00 94.06 97 GLU A N 1
ATOM 712 C CA . GLU A 1 97 ? 6.075 -8.221 -8.891 1.00 94.06 97 GLU A CA 1
ATOM 713 C C . GLU A 1 97 ? 5.094 -8.512 -10.025 1.00 94.06 97 GLU A C 1
ATOM 715 O O . GLU A 1 97 ? 4.971 -7.738 -10.977 1.00 94.06 97 GLU A O 1
ATOM 720 N N . ASP A 1 98 ? 4.365 -9.620 -9.914 1.00 92.19 98 ASP A N 1
ATOM 721 C CA . ASP A 1 98 ? 3.226 -9.958 -10.772 1.00 92.19 98 ASP A CA 1
ATOM 722 C C . ASP A 1 98 ? 1.870 -9.718 -10.103 1.00 92.19 98 ASP A C 1
ATOM 724 O O . ASP A 1 98 ? 0.878 -9.494 -10.804 1.00 92.19 98 ASP A O 1
ATOM 728 N N . ASP A 1 99 ? 1.826 -9.737 -8.771 1.00 94.56 99 ASP A N 1
ATOM 729 C CA . ASP A 1 99 ? 0.620 -9.442 -8.014 1.00 94.56 99 ASP A CA 1
ATOM 730 C C . ASP A 1 99 ? 0.150 -7.998 -8.233 1.00 94.56 99 ASP A C 1
ATOM 732 O O . ASP A 1 99 ? 0.935 -7.045 -8.239 1.00 94.56 99 ASP A O 1
ATOM 736 N N . ALA A 1 100 ? -1.158 -7.829 -8.426 1.00 92.62 100 ALA A N 1
ATOM 737 C CA . ALA A 1 100 ? -1.730 -6.549 -8.812 1.00 92.62 100 ALA A CA 1
ATOM 738 C C . ALA A 1 100 ? -1.636 -5.494 -7.700 1.00 92.62 100 ALA A C 1
ATOM 740 O O . ALA A 1 100 ? -1.353 -4.334 -8.026 1.00 92.62 100 ALA A O 1
ATOM 741 N N . ASP A 1 101 ? -1.849 -5.898 -6.444 1.00 93.25 101 ASP A N 1
ATOM 742 C CA . ASP A 1 101 ? -1.896 -5.017 -5.277 1.00 93.25 101 ASP A CA 1
ATOM 743 C C . ASP A 1 101 ? -0.478 -4.600 -4.875 1.00 93.25 101 ASP A C 1
ATOM 745 O O . ASP A 1 101 ? -0.199 -3.409 -4.723 1.00 93.25 101 ASP A O 1
ATOM 749 N N . LEU A 1 102 ? 0.459 -5.551 -4.804 1.00 94.88 102 LEU A N 1
ATOM 750 C CA . LEU A 1 102 ? 1.857 -5.240 -4.495 1.00 94.88 102 LEU A CA 1
ATOM 751 C C . LEU A 1 102 ? 2.514 -4.415 -5.614 1.00 94.88 102 LEU A C 1
ATOM 753 O O . LEU A 1 102 ? 3.184 -3.418 -5.338 1.00 94.88 102 LEU A O 1
ATOM 757 N N . SER A 1 103 ? 2.244 -4.741 -6.884 1.00 95.44 103 SER A N 1
ATOM 758 C CA . SER A 1 103 ? 2.657 -3.919 -8.031 1.00 95.44 103 SER A CA 1
ATOM 759 C C . SER A 1 103 ? 2.100 -2.488 -7.951 1.00 95.44 103 SER A C 1
ATOM 761 O O . SER A 1 103 ? 2.800 -1.543 -8.319 1.00 95.44 103 SER A O 1
ATOM 763 N N . ASP A 1 104 ? 0.869 -2.298 -7.454 1.00 95.81 104 ASP A N 1
ATOM 764 C CA . ASP A 1 104 ? 0.297 -0.961 -7.234 1.00 95.81 104 ASP A CA 1
ATOM 765 C C . ASP A 1 104 ? 1.028 -0.197 -6.119 1.00 95.81 104 ASP A C 1
ATOM 767 O O . ASP A 1 104 ? 1.338 0.982 -6.291 1.00 95.81 104 ASP A O 1
ATOM 771 N N . LEU A 1 105 ? 1.380 -0.863 -5.012 1.00 96.62 105 LEU A N 1
ATOM 772 C CA . LEU A 1 105 ? 2.171 -0.261 -3.932 1.00 96.62 105 LEU A CA 1
ATOM 773 C C . LEU A 1 105 ? 3.543 0.213 -4.419 1.00 96.62 105 LEU A C 1
ATOM 775 O O . LEU A 1 105 ? 3.956 1.335 -4.122 1.00 96.62 105 LEU A O 1
ATOM 779 N N . TRP A 1 106 ? 4.238 -0.599 -5.213 1.00 97.25 106 TRP A N 1
ATOM 780 C CA . TRP A 1 106 ? 5.504 -0.179 -5.805 1.00 97.25 106 TRP A CA 1
ATOM 781 C C . TRP A 1 106 ? 5.334 0.979 -6.793 1.00 97.25 106 TRP A C 1
ATOM 783 O O . TRP A 1 106 ? 6.127 1.923 -6.782 1.00 97.25 106 TRP A O 1
ATOM 793 N N . ALA A 1 107 ? 4.285 0.946 -7.618 1.00 96.12 107 ALA A N 1
ATOM 794 C CA . ALA A 1 107 ? 3.995 2.020 -8.560 1.00 96.12 107 ALA A CA 1
ATOM 795 C C . ALA A 1 107 ? 3.714 3.354 -7.846 1.00 96.12 107 ALA A C 1
ATOM 797 O O . ALA A 1 107 ? 4.190 4.404 -8.290 1.00 96.12 107 ALA A O 1
ATOM 798 N N . ARG A 1 108 ? 2.992 3.301 -6.719 1.00 95.56 108 ARG A N 1
ATOM 799 C CA . ARG A 1 108 ? 2.743 4.424 -5.806 1.00 95.56 108 ARG A CA 1
ATOM 800 C C . ARG A 1 108 ? 4.015 4.945 -5.155 1.00 95.56 108 ARG A C 1
ATOM 802 O O . ARG A 1 108 ? 4.196 6.158 -5.090 1.00 95.56 108 ARG A O 1
ATOM 809 N N . LEU A 1 109 ? 4.896 4.052 -4.700 1.00 95.50 109 LEU A N 1
ATOM 810 C CA . LEU A 1 109 ? 6.187 4.428 -4.124 1.00 95.50 109 LEU A CA 1
ATOM 811 C C . LEU A 1 109 ? 7.039 5.186 -5.143 1.00 95.50 109 LEU A C 1
ATOM 813 O O . LEU A 1 109 ? 7.591 6.235 -4.819 1.00 95.50 109 LEU A O 1
ATOM 817 N N . LEU A 1 110 ? 7.096 4.687 -6.381 1.00 94.56 110 LEU A N 1
ATOM 818 C CA . LEU A 1 110 ? 7.823 5.335 -7.466 1.00 94.56 110 LEU A CA 1
ATOM 819 C C . LEU A 1 110 ? 7.223 6.706 -7.808 1.00 94.56 110 LEU A C 1
ATOM 821 O O . LEU A 1 110 ? 7.956 7.687 -7.903 1.00 94.56 110 LEU A O 1
ATOM 825 N N . ALA A 1 111 ? 5.895 6.801 -7.915 1.00 93.38 111 ALA A N 1
ATOM 826 C CA . ALA A 1 111 ? 5.207 8.074 -8.129 1.00 93.38 111 ALA A CA 1
ATOM 827 C C . ALA A 1 111 ? 5.466 9.060 -6.978 1.00 93.38 111 ALA A C 1
ATOM 829 O O . ALA A 1 111 ? 5.688 10.243 -7.206 1.00 93.38 111 ALA A O 1
ATOM 830 N N . GLY A 1 112 ? 5.454 8.581 -5.732 1.00 91.75 112 GLY A N 1
ATOM 831 C CA . GLY A 1 112 ? 5.807 9.363 -4.549 1.00 91.75 112 GLY A CA 1
ATOM 832 C C . GLY A 1 112 ? 7.227 9.912 -4.632 1.00 91.75 112 GLY A C 1
ATOM 833 O O . GLY A 1 112 ? 7.404 11.119 -4.531 1.00 91.75 112 GLY A O 1
ATOM 834 N N . ALA A 1 113 ? 8.208 9.048 -4.897 1.00 90.94 113 ALA A N 1
ATOM 835 C CA . ALA A 1 113 ? 9.616 9.423 -5.007 1.00 90.94 113 ALA A CA 1
ATOM 836 C C . ALA A 1 113 ? 9.876 10.446 -6.129 1.00 90.94 113 ALA A C 1
ATOM 838 O O . ALA A 1 113 ? 10.701 11.340 -5.975 1.00 90.94 113 ALA A O 1
ATOM 839 N N . MET A 1 114 ? 9.151 10.346 -7.246 1.00 89.31 114 MET A N 1
ATOM 840 C CA . MET A 1 114 ? 9.273 11.277 -8.374 1.00 89.31 114 MET A CA 1
ATOM 841 C C . MET A 1 114 ? 8.548 12.612 -8.152 1.00 89.31 114 MET A C 1
ATOM 843 O O . MET A 1 114 ? 8.906 13.611 -8.771 1.00 89.31 114 MET A O 1
ATOM 847 N N . CYS A 1 115 ? 7.522 12.653 -7.304 1.00 87.06 115 CYS A N 1
ATOM 848 C CA . CYS A 1 115 ? 6.756 13.871 -7.021 1.00 87.06 115 CYS A CA 1
ATOM 849 C C . CYS A 1 115 ? 7.207 14.598 -5.748 1.00 87.06 115 CYS A C 1
ATOM 851 O O . CYS A 1 115 ? 6.730 15.697 -5.475 1.00 87.06 115 CYS A O 1
ATOM 853 N N . GLU A 1 116 ? 8.066 13.988 -4.938 1.00 82.56 116 GLU A N 1
ATOM 854 C CA . GLU A 1 116 ? 8.469 14.549 -3.657 1.00 82.56 116 GLU A CA 1
ATOM 855 C C . GLU A 1 116 ? 9.373 15.773 -3.837 1.00 82.56 116 GLU A C 1
ATOM 857 O O . GLU A 1 116 ? 10.458 15.705 -4.411 1.00 82.56 116 GLU A O 1
ATOM 862 N N . SER A 1 117 ? 8.921 16.912 -3.314 1.00 63.59 117 SER A N 1
ATOM 863 C CA . SER A 1 117 ? 9.675 18.161 -3.294 1.00 63.59 117 SER A CA 1
ATOM 864 C C . SER A 1 117 ? 10.142 18.466 -1.866 1.00 63.59 117 SER A C 1
ATOM 866 O O . SER A 1 117 ? 9.470 19.196 -1.139 1.00 63.59 117 SER A O 1
ATOM 868 N N . GLY A 1 118 ? 11.271 17.893 -1.435 1.00 66.38 118 GLY A N 1
ATOM 869 C CA . GLY A 1 118 ? 11.875 18.185 -0.125 1.00 66.38 118 GLY A CA 1
ATOM 870 C C . GLY A 1 118 ? 12.553 16.990 0.549 1.00 66.38 118 GLY A C 1
ATOM 871 O O . GLY A 1 118 ? 12.669 15.914 -0.032 1.00 66.38 118 GLY A O 1
ATOM 872 N N . GLU A 1 119 ? 13.015 17.183 1.789 1.00 61.66 119 GLU A N 1
ATOM 873 C CA . GLU A 1 119 ? 13.526 16.089 2.621 1.00 61.66 119 GLU A CA 1
ATOM 874 C C . GLU A 1 119 ? 12.360 15.258 3.167 1.00 61.66 119 GLU A C 1
ATOM 876 O O . GLU A 1 119 ? 11.571 15.721 3.990 1.00 61.66 119 GLU A O 1
ATOM 881 N N . SER A 1 120 ? 12.260 14.012 2.709 1.00 69.31 120 SER A N 1
ATOM 882 C CA . SER A 1 120 ? 11.334 13.041 3.283 1.00 69.31 120 SER A CA 1
ATOM 883 C C . SER A 1 120 ? 11.803 12.549 4.642 1.00 69.31 120 SER A C 1
ATOM 885 O O . SER A 1 120 ? 12.982 12.240 4.819 1.00 69.31 120 SER A O 1
ATOM 887 N N . ILE A 1 121 ? 10.861 12.323 5.556 1.00 78.25 121 ILE A N 1
ATOM 888 C CA . ILE A 1 121 ? 11.126 11.607 6.813 1.00 78.25 121 ILE A CA 1
ATOM 889 C C . ILE A 1 121 ? 11.581 10.165 6.521 1.00 78.25 121 ILE A C 1
ATOM 891 O O . ILE A 1 121 ? 12.424 9.617 7.234 1.00 78.25 121 ILE A O 1
ATOM 895 N N . LEU A 1 122 ? 11.056 9.549 5.453 1.00 84.94 122 LEU A N 1
ATOM 896 C CA . LEU A 1 122 ? 11.378 8.182 5.046 1.00 84.94 122 LEU A CA 1
ATOM 897 C C . LEU A 1 122 ? 11.983 8.138 3.641 1.00 84.94 122 LEU A C 1
ATOM 899 O O . LEU A 1 122 ? 11.373 8.555 2.656 1.00 84.94 122 LEU A O 1
ATOM 903 N N . SER A 1 123 ? 13.167 7.535 3.532 1.00 90.00 123 SER A N 1
ATOM 904 C CA . SER A 1 123 ? 13.758 7.211 2.231 1.00 90.00 123 SER A CA 1
ATOM 905 C C . SER A 1 123 ? 12.914 6.161 1.510 1.00 90.00 123 SER A C 1
ATOM 907 O O . SER A 1 123 ? 12.548 5.141 2.102 1.00 90.00 123 SER A O 1
ATOM 909 N N . SER A 1 124 ? 12.674 6.347 0.210 1.00 90.81 124 SER A N 1
ATOM 910 C CA . SER A 1 124 ? 11.939 5.372 -0.606 1.00 90.81 124 SER A CA 1
ATOM 911 C C . SER A 1 124 ? 12.630 4.010 -0.633 1.00 90.81 124 SER A C 1
ATOM 913 O O . SER A 1 124 ? 11.961 2.991 -0.739 1.00 90.81 124 SER A O 1
ATOM 915 N N . ARG A 1 125 ? 13.955 3.955 -0.434 1.00 89.94 125 ARG A N 1
ATOM 916 C CA . ARG A 1 125 ? 14.696 2.692 -0.305 1.00 89.94 125 ARG A CA 1
ATOM 917 C C . ARG A 1 125 ? 14.301 1.898 0.943 1.00 89.94 125 ARG A C 1
ATOM 919 O O . ARG A 1 125 ? 14.254 0.673 0.894 1.00 89.94 125 ARG A O 1
ATOM 926 N N . SER A 1 126 ? 14.024 2.583 2.050 1.00 92.25 126 SER A N 1
ATOM 927 C CA . SER A 1 126 ? 13.556 1.936 3.279 1.00 92.25 126 SER A CA 1
ATOM 928 C C . SER A 1 126 ? 12.141 1.391 3.113 1.00 92.25 126 SER A C 1
ATOM 930 O O . SER A 1 126 ? 11.825 0.341 3.653 1.00 92.25 126 SER A O 1
ATOM 932 N N . VAL A 1 127 ? 11.290 2.074 2.343 1.00 94.88 127 VAL A N 1
ATOM 933 C CA . VAL A 1 127 ? 9.950 1.562 2.022 1.00 94.88 127 VAL A CA 1
ATOM 934 C C . VAL A 1 127 ? 10.033 0.400 1.032 1.00 94.88 127 VAL A C 1
ATOM 936 O O . VAL A 1 127 ? 9.360 -0.607 1.219 1.00 94.88 127 VAL A O 1
ATOM 939 N N . ALA A 1 128 ? 10.923 0.480 0.043 1.00 94.81 128 ALA A N 1
ATOM 940 C CA . ALA A 1 128 ? 11.187 -0.596 -0.908 1.00 94.81 128 ALA A CA 1
ATOM 941 C C . ALA A 1 128 ? 11.591 -1.907 -0.210 1.00 94.81 128 ALA A C 1
ATOM 943 O O . ALA A 1 128 ? 11.080 -2.965 -0.560 1.00 94.81 128 ALA A O 1
ATOM 944 N N . SER A 1 129 ? 12.444 -1.854 0.822 1.00 95.12 129 SER A N 1
ATOM 945 C CA . SER A 1 129 ? 12.835 -3.059 1.571 1.00 95.12 129 SER A CA 1
ATOM 946 C C . SER A 1 129 ? 11.711 -3.647 2.428 1.00 95.12 129 SER A C 1
ATOM 948 O O . SER A 1 129 ? 11.762 -4.827 2.780 1.00 95.12 129 SER A O 1
ATOM 950 N N . VAL A 1 130 ? 10.707 -2.842 2.787 1.00 96.62 130 VAL A N 1
ATOM 951 C CA . VAL A 1 130 ? 9.483 -3.318 3.441 1.00 96.62 130 VAL A CA 1
ATOM 952 C C . VAL A 1 130 ? 8.573 -3.993 2.418 1.00 96.62 130 VAL A C 1
ATOM 954 O O . VAL A 1 130 ? 8.095 -5.090 2.694 1.00 96.62 130 VAL A O 1
ATOM 957 N N . LEU A 1 131 ? 8.374 -3.381 1.245 1.00 96.44 131 LEU A N 1
ATOM 958 C CA . LEU A 1 131 ? 7.564 -3.956 0.165 1.00 96.44 131 LEU A CA 1
ATOM 959 C C . LEU A 1 131 ? 8.147 -5.280 -0.343 1.00 96.44 131 LEU A C 1
ATOM 961 O O . LEU A 1 131 ? 7.405 -6.234 -0.517 1.00 96.44 131 LEU A O 1
ATOM 965 N N . GLU A 1 132 ? 9.472 -5.384 -0.482 1.00 95.81 132 GLU A N 1
ATOM 966 C CA . GLU A 1 132 ? 10.151 -6.626 -0.894 1.00 95.81 132 GLU A CA 1
ATOM 967 C C . GLU A 1 132 ? 9.944 -7.785 0.101 1.00 95.81 132 GLU A C 1
ATOM 969 O O . GLU A 1 132 ? 10.035 -8.957 -0.258 1.00 95.81 132 GLU A O 1
ATOM 974 N N . GLN A 1 133 ? 9.671 -7.474 1.369 1.00 96.44 133 GLN A N 1
ATOM 975 C CA . GLN A 1 133 ? 9.408 -8.472 2.406 1.00 96.44 133 GLN A CA 1
ATOM 976 C C . GLN A 1 133 ? 7.924 -8.781 2.601 1.00 96.44 133 GLN A C 1
ATOM 978 O O . GLN A 1 133 ? 7.619 -9.549 3.516 1.00 96.44 133 GLN A O 1
ATOM 983 N N . MET A 1 134 ? 7.044 -8.153 1.819 1.00 96.00 134 MET A N 1
ATOM 984 C CA . MET A 1 134 ? 5.598 -8.225 1.963 1.00 96.00 134 MET A CA 1
ATOM 985 C C . MET A 1 134 ? 5.010 -9.240 0.982 1.00 96.00 134 MET A C 1
ATOM 987 O O . MET A 1 134 ? 5.264 -9.183 -0.217 1.00 96.00 134 MET A O 1
ATOM 991 N N . SER A 1 135 ? 4.192 -10.159 1.480 1.00 95.69 135 SER A N 1
ATOM 992 C CA . SER A 1 135 ? 3.383 -11.043 0.648 1.00 95.69 135 SER A CA 1
ATOM 993 C C . SER A 1 135 ? 2.217 -10.285 -0.006 1.00 95.69 135 SER A C 1
ATOM 995 O O . SER A 1 135 ? 1.746 -9.284 0.545 1.00 95.69 135 SER A O 1
ATOM 997 N N . PRO A 1 136 ? 1.683 -10.779 -1.138 1.00 94.31 136 PRO A N 1
ATOM 998 C CA . PRO A 1 136 ? 0.477 -10.228 -1.762 1.00 94.31 136 PRO A CA 1
ATOM 999 C C . PRO A 1 136 ? -0.699 -10.056 -0.791 1.00 94.31 136 PRO A C 1
ATOM 1001 O O . PRO A 1 136 ? -1.340 -9.008 -0.744 1.00 94.31 136 PRO A O 1
ATOM 1004 N N . ASP A 1 137 ? -0.938 -11.049 0.067 1.00 93.81 137 ASP A N 1
ATOM 1005 C CA . ASP A 1 137 ? -2.032 -10.991 1.038 1.00 93.81 137 ASP A CA 1
ATOM 1006 C C . ASP A 1 137 ? -1.786 -9.922 2.109 1.00 93.81 137 ASP A C 1
ATOM 1008 O O . ASP A 1 137 ? -2.699 -9.196 2.505 1.00 93.81 137 ASP A O 1
ATOM 1012 N N . ALA A 1 138 ? -0.540 -9.793 2.580 1.00 94.88 138 ALA A N 1
ATOM 1013 C CA . ALA A 1 138 ? -0.170 -8.733 3.510 1.00 94.88 138 ALA A CA 1
ATOM 1014 C C . ALA A 1 138 ? -0.315 -7.341 2.876 1.00 94.88 138 ALA A C 1
ATOM 1016 O O . ALA A 1 138 ? -0.789 -6.429 3.553 1.00 94.88 138 ALA A O 1
ATOM 1017 N N . ALA A 1 139 ? 0.009 -7.186 1.589 1.00 95.19 139 ALA A N 1
ATOM 1018 C CA . ALA A 1 139 ? -0.192 -5.945 0.842 1.00 95.19 139 ALA A CA 1
ATOM 1019 C C . ALA A 1 139 ? -1.670 -5.557 0.764 1.00 95.19 139 ALA A C 1
ATOM 1021 O O . ALA A 1 139 ? -2.029 -4.413 1.057 1.00 95.19 139 ALA A O 1
ATOM 1022 N N . GLN A 1 140 ? -2.540 -6.520 0.463 1.00 93.00 140 GLN A N 1
ATOM 1023 C CA . GLN A 1 140 ? -3.982 -6.307 0.421 1.00 93.00 140 GLN A CA 1
ATOM 1024 C C . GLN A 1 140 ? -4.542 -5.895 1.792 1.00 93.00 140 GLN A C 1
ATOM 1026 O O . GLN A 1 140 ? -5.304 -4.930 1.903 1.00 93.00 140 GLN A O 1
ATOM 1031 N N . VAL A 1 141 ? -4.127 -6.584 2.860 1.00 92.88 141 VAL A N 1
ATOM 1032 C CA . VAL A 1 141 ? -4.531 -6.251 4.234 1.00 92.88 141 VAL A CA 1
ATOM 1033 C C . VAL A 1 141 ? -3.989 -4.882 4.661 1.00 92.88 141 VAL A C 1
ATOM 1035 O O . VAL A 1 141 ? -4.697 -4.114 5.313 1.00 92.88 141 VAL A O 1
ATOM 1038 N N . PHE A 1 142 ? -2.763 -4.532 4.273 1.00 95.38 142 PHE A N 1
ATOM 1039 C CA . PHE A 1 142 ? -2.184 -3.216 4.538 1.00 95.38 142 PHE A CA 1
ATOM 1040 C C . PHE A 1 142 ? -2.960 -2.098 3.829 1.00 95.38 142 PHE A C 1
ATOM 1042 O O . PHE A 1 142 ? -3.318 -1.107 4.467 1.00 95.38 142 PHE A O 1
ATOM 1049 N N . LEU A 1 143 ? -3.286 -2.276 2.544 1.00 93.88 143 LEU A N 1
ATOM 1050 C CA . LEU A 1 143 ? -4.116 -1.345 1.771 1.00 93.88 143 LEU A CA 1
ATOM 1051 C C . LEU A 1 143 ? -5.483 -1.133 2.422 1.00 93.88 143 LEU A C 1
ATOM 1053 O O . LEU A 1 143 ? -5.938 0.003 2.567 1.00 93.88 143 LEU A O 1
ATOM 1057 N N . LEU A 1 144 ? -6.119 -2.222 2.851 1.00 91.88 144 LEU A N 1
ATOM 1058 C CA . LEU A 1 144 ? -7.385 -2.190 3.570 1.00 91.88 144 LEU A CA 1
ATOM 1059 C C . LEU A 1 144 ? -7.278 -1.359 4.856 1.00 91.88 144 LEU A C 1
ATOM 1061 O O . LEU A 1 144 ? -8.075 -0.444 5.062 1.00 91.88 144 LEU A O 1
ATOM 1065 N N . LEU A 1 145 ? -6.273 -1.627 5.695 1.00 92.38 145 LEU A N 1
ATOM 1066 C CA . LEU A 1 145 ? -6.063 -0.890 6.944 1.00 92.38 145 LEU A CA 1
ATOM 1067 C C . LEU A 1 145 ? -5.743 0.587 6.706 1.00 92.38 145 LEU A C 1
ATOM 1069 O O . LEU A 1 145 ? -6.244 1.440 7.436 1.00 92.38 145 LEU A O 1
ATOM 1073 N N . ALA A 1 146 ? -4.968 0.910 5.671 1.00 93.50 146 ALA A N 1
ATOM 1074 C CA . ALA A 1 146 ? -4.674 2.290 5.305 1.00 93.50 146 ALA A CA 1
ATOM 1075 C C . ALA A 1 146 ? -5.929 3.048 4.849 1.00 93.50 146 ALA A C 1
ATOM 1077 O O . ALA A 1 146 ? -6.156 4.177 5.285 1.00 93.50 146 ALA A O 1
ATOM 1078 N N . LYS A 1 147 ? -6.800 2.420 4.051 1.00 91.06 147 LYS A N 1
ATOM 1079 C CA . LYS A 1 147 ? -8.092 3.013 3.670 1.00 91.06 147 LYS A CA 1
ATOM 1080 C C . LYS A 1 147 ? -9.031 3.177 4.863 1.00 91.06 147 LYS A C 1
ATOM 1082 O O . LYS A 1 147 ? -9.683 4.211 4.985 1.00 91.06 147 LYS A O 1
ATOM 1087 N N . MET A 1 148 ? -9.073 2.199 5.769 1.00 88.56 148 MET A N 1
ATOM 1088 C CA . MET A 1 148 ? -9.836 2.316 7.016 1.00 88.56 148 MET A CA 1
ATOM 1089 C C . MET A 1 148 ? -9.323 3.477 7.874 1.00 88.56 148 MET A C 1
ATOM 1091 O O . MET A 1 148 ? -10.122 4.265 8.370 1.00 88.56 148 MET A O 1
ATOM 1095 N N . TYR A 1 149 ? -8.003 3.631 7.993 1.00 89.94 149 TYR A N 1
ATOM 1096 C CA . TYR A 1 149 ? -7.397 4.751 8.709 1.00 89.94 149 TYR A CA 1
ATOM 1097 C C . TYR A 1 149 ? -7.769 6.100 8.073 1.00 89.94 149 TYR A C 1
ATOM 1099 O O . TYR A 1 149 ? -8.179 7.021 8.781 1.00 89.94 149 TYR A O 1
ATOM 1107 N N . ARG A 1 150 ? -7.726 6.200 6.735 1.00 87.12 150 ARG A N 1
ATOM 1108 C CA . ARG A 1 150 ? -8.192 7.385 5.992 1.00 87.12 150 ARG A CA 1
ATOM 1109 C C . ARG A 1 150 ? -9.652 7.712 6.299 1.00 87.12 150 ARG A C 1
ATOM 1111 O O . ARG A 1 150 ? -9.969 8.875 6.494 1.00 87.12 150 ARG A O 1
ATOM 1118 N N . LEU A 1 151 ? -10.527 6.710 6.391 1.00 83.88 151 LEU A N 1
ATOM 1119 C CA . LEU A 1 151 ? -11.945 6.897 6.723 1.00 83.88 151 LEU A CA 1
ATOM 1120 C C . LEU A 1 151 ? -12.160 7.386 8.171 1.00 83.88 151 LEU A C 1
ATOM 1122 O O . LEU A 1 151 ? -13.132 8.092 8.451 1.00 83.88 151 LEU A O 1
ATOM 1126 N N . GLU A 1 152 ? -11.285 7.011 9.108 1.00 80.44 152 GLU A N 1
ATOM 1127 C CA . GLU A 1 152 ? -11.385 7.416 10.517 1.00 80.44 152 GLU A CA 1
ATOM 1128 C C . GLU A 1 152 ? -10.959 8.884 10.747 1.00 80.44 152 GLU A C 1
ATOM 1130 O O . GLU A 1 152 ? -11.513 9.539 11.636 1.00 80.44 152 GLU A O 1
ATOM 1135 N N . LEU A 1 153 ? -10.068 9.445 9.914 1.00 72.00 153 LEU A N 1
ATOM 1136 C CA . LEU A 1 153 ? -9.602 10.841 10.019 1.00 72.00 153 LEU A CA 1
ATOM 1137 C C . LEU A 1 153 ? -10.748 11.882 9.893 1.00 72.00 153 LEU A C 1
ATOM 1139 O O . LEU A 1 153 ? -10.926 12.679 10.826 1.00 72.00 153 LEU A O 1
ATOM 1143 N N . PRO A 1 154 ? -11.600 11.866 8.840 1.00 60.53 154 PRO A N 1
ATOM 1144 C CA . PRO A 1 154 ? -12.750 12.764 8.726 1.00 60.53 154 PRO A CA 1
ATOM 1145 C C . PRO A 1 154 ? -13.789 12.575 9.829 1.00 60.53 154 PRO A C 1
ATOM 1147 O O . PRO A 1 154 ? -14.494 13.523 10.166 1.00 60.53 154 PRO A O 1
ATOM 1150 N N . GLN A 1 155 ? -13.916 11.382 10.424 1.00 58.22 155 GLN A N 1
ATOM 1151 C CA . GLN A 1 155 ? -14.868 11.163 11.522 1.00 58.22 155 GLN A CA 1
ATOM 1152 C C . GLN A 1 155 ? -14.457 11.909 12.794 1.00 58.22 155 GLN A C 1
ATOM 1154 O O . GLN A 1 155 ? -15.325 12.385 13.530 1.00 58.22 155 GLN A O 1
ATOM 1159 N N . GLY A 1 156 ? -13.150 12.051 13.038 1.00 56.31 156 GLY A N 1
ATOM 1160 C CA . GLY A 1 156 ? -12.626 12.911 14.097 1.00 56.31 156 GLY A CA 1
ATOM 1161 C C . GLY A 1 156 ? -12.964 14.384 13.854 1.00 56.31 156 GLY A C 1
ATOM 1162 O O . GLY A 1 156 ? -13.480 15.051 14.749 1.00 56.31 156 GLY A O 1
ATOM 1163 N N . GLN A 1 157 ? -12.765 14.865 12.625 1.00 54.84 157 GLN A 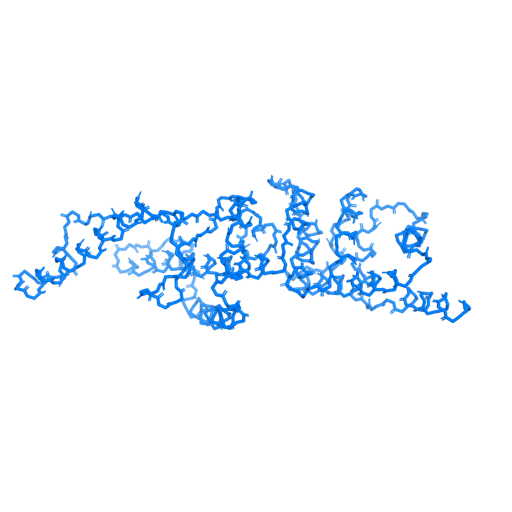N 1
ATOM 1164 C CA . GLN A 1 157 ? -13.038 16.256 12.240 1.00 54.84 157 GLN A CA 1
ATOM 1165 C C . GLN A 1 157 ? -14.540 16.577 12.182 1.00 54.84 157 GLN A C 1
ATOM 1167 O O . GLN A 1 157 ? -14.974 17.615 12.669 1.00 54.84 157 GLN A O 1
ATOM 1172 N N . SER A 1 158 ? -15.369 15.653 11.699 1.00 52.91 158 SER A N 1
ATOM 1173 C CA . SER A 1 158 ? -16.831 15.809 11.652 1.00 52.91 158 SER A CA 1
ATOM 1174 C C . SER A 1 158 ? -17.448 15.918 13.051 1.00 52.91 158 SER A C 1
ATOM 1176 O O . SER A 1 158 ? -18.457 16.596 13.240 1.00 52.91 158 SER A O 1
ATOM 1178 N N . ARG A 1 159 ? -16.844 15.275 14.064 1.00 53.28 159 ARG A N 1
ATOM 1179 C CA . ARG A 1 159 ? -17.248 15.454 15.469 1.00 53.28 159 ARG A CA 1
ATOM 1180 C C . ARG A 1 159 ? -16.931 16.857 15.983 1.00 53.28 159 ARG A C 1
ATOM 1182 O O . ARG A 1 159 ? -17.726 17.379 16.752 1.00 53.28 159 ARG A O 1
ATOM 1189 N N . LEU A 1 160 ? -15.829 17.466 15.543 1.00 51.47 160 LEU A N 1
ATOM 1190 C CA . LEU A 1 160 ? -15.503 18.863 15.858 1.00 51.47 160 LEU A CA 1
ATOM 1191 C C . LEU A 1 160 ? -16.487 19.817 15.162 1.00 51.47 160 LEU A C 1
ATOM 1193 O O . LEU A 1 160 ? -17.048 20.703 15.798 1.00 51.47 160 LEU A O 1
ATOM 1197 N N . VAL A 1 161 ? -16.803 19.545 13.894 1.00 51.19 161 VAL A N 1
ATOM 1198 C CA . VAL A 1 161 ? -17.739 20.326 13.071 1.00 51.19 161 VAL A CA 1
ATOM 1199 C C . VAL A 1 161 ? -19.184 20.286 13.595 1.00 51.19 161 VAL A C 1
ATOM 1201 O O . VAL A 1 161 ? -19.873 21.301 13.569 1.00 51.19 161 VAL A O 1
ATOM 1204 N N . ARG A 1 162 ? -19.657 19.171 14.166 1.00 50.06 162 ARG A N 1
ATOM 1205 C CA . ARG A 1 162 ? -20.999 19.100 14.788 1.00 50.06 162 ARG A CA 1
ATOM 1206 C C . ARG A 1 162 ? -21.158 19.955 16.053 1.00 50.06 162 ARG A C 1
ATOM 1208 O O . ARG A 1 162 ? -22.270 20.086 16.554 1.00 50.06 162 ARG A O 1
ATOM 1215 N N . HIS A 1 163 ? -20.082 20.564 16.551 1.00 49.94 163 HIS A N 1
ATOM 1216 C CA . HIS A 1 163 ? -20.135 21.570 17.611 1.00 49.94 163 HIS A CA 1
ATOM 1217 C C . HIS A 1 163 ? -20.168 23.017 17.086 1.00 49.94 163 HIS A C 1
ATOM 1219 O O . HIS A 1 163 ? -20.074 23.937 17.899 1.00 49.94 163 HIS A O 1
ATOM 1225 N N . LYS A 1 164 ? -20.364 23.241 15.774 1.00 49.06 164 LYS A N 1
ATOM 1226 C CA . LYS A 1 164 ? -20.578 24.575 15.166 1.00 49.06 164 LYS A CA 1
ATOM 1227 C C . LYS A 1 164 ? -21.686 25.391 15.853 1.00 49.06 164 LYS A C 1
ATOM 1229 O O . LYS A 1 164 ? -21.614 26.615 15.867 1.00 49.06 164 LYS A O 1
ATOM 1234 N N . ASP A 1 165 ? -22.662 24.735 16.486 1.00 52.34 165 ASP A N 1
ATOM 1235 C CA . ASP A 1 165 ? -23.714 25.404 17.268 1.00 52.34 165 ASP A CA 1
ATOM 1236 C C . ASP A 1 165 ? -23.213 25.992 18.607 1.00 52.34 165 ASP A C 1
ATOM 1238 O O . ASP A 1 165 ? -23.902 26.799 19.230 1.00 52.34 165 ASP A O 1
ATOM 1242 N N . PHE A 1 166 ? -22.019 25.599 19.068 1.00 49.22 166 PHE A N 1
ATOM 1243 C CA . PHE A 1 166 ? -21.467 25.963 20.379 1.00 49.22 166 PHE A CA 1
ATOM 1244 C C . PHE A 1 166 ? -20.166 26.777 20.317 1.00 49.22 166 PHE A C 1
ATOM 1246 O O . PHE A 1 166 ? -19.871 27.493 21.275 1.00 49.22 166 PHE A O 1
ATOM 1253 N N . LEU A 1 167 ? -19.387 26.696 19.233 1.00 49.03 167 LEU A N 1
ATOM 1254 C CA . LEU A 1 167 ? -18.138 27.444 19.046 1.00 49.03 167 LEU A CA 1
ATOM 1255 C C . LEU A 1 167 ? -18.080 28.036 17.632 1.00 49.03 167 LEU A C 1
ATOM 1257 O O . LEU A 1 167 ? -18.464 27.379 16.669 1.00 49.03 167 LEU A O 1
ATOM 1261 N N . ALA A 1 168 ? -17.590 29.274 17.506 1.00 54.78 168 ALA A N 1
ATOM 1262 C CA . ALA A 1 168 ? -17.388 29.899 16.202 1.00 54.78 168 ALA A CA 1
ATOM 1263 C C . ALA A 1 168 ? -16.327 29.104 15.413 1.00 54.78 168 ALA A C 1
ATOM 1265 O O . ALA A 1 168 ? -15.226 28.921 15.940 1.00 54.78 168 ALA A O 1
ATOM 1266 N N . PRO A 1 169 ? -16.634 28.628 14.192 1.00 54.75 169 PRO A N 1
ATOM 1267 C CA . PRO A 1 169 ? -15.713 27.798 13.431 1.00 54.75 169 PRO A CA 1
ATOM 1268 C C . PRO A 1 169 ? -14.446 28.574 13.076 1.00 54.75 169 PRO A C 1
ATOM 1270 O O . PRO A 1 169 ? -14.518 29.733 12.647 1.00 54.75 169 PRO A O 1
ATOM 1273 N N . ASN A 1 170 ? -13.292 27.924 13.230 1.00 59.34 170 ASN A N 1
ATOM 1274 C CA . ASN A 1 170 ? -12.009 28.476 12.790 1.00 59.34 170 ASN A CA 1
ATOM 1275 C C . ASN A 1 170 ? -12.005 28.661 11.258 1.00 59.34 170 ASN A C 1
ATOM 1277 O O . ASN A 1 170 ? -12.748 27.988 10.546 1.00 59.34 170 ASN A O 1
ATOM 1281 N N . GLU A 1 171 ? -11.136 29.526 10.720 1.00 57.41 171 GLU A N 1
ATOM 1282 C CA . GLU A 1 171 ? -11.044 29.809 9.268 1.00 57.41 171 GLU A CA 1
ATOM 1283 C C . GLU A 1 171 ? -10.845 28.545 8.404 1.00 57.41 171 GLU A C 1
ATOM 1285 O O . GLU A 1 171 ? -11.280 28.492 7.257 1.00 57.41 171 GLU A O 1
ATOM 1290 N N . ILE A 1 172 ? -10.250 27.493 8.976 1.00 56.38 172 ILE A N 1
ATOM 1291 C CA . ILE A 1 172 ? -10.065 26.185 8.333 1.00 56.38 172 ILE A CA 1
ATOM 1292 C C . ILE A 1 172 ? -11.402 25.430 8.197 1.00 56.38 172 ILE A C 1
ATOM 1294 O O . ILE A 1 172 ? -11.635 24.780 7.185 1.00 56.38 172 ILE A O 1
ATOM 1298 N N . GLU A 1 173 ? -12.307 25.543 9.174 1.00 55.47 173 GLU A N 1
ATOM 1299 C CA . GLU A 1 173 ? -13.589 24.819 9.236 1.00 55.47 173 GLU A CA 1
ATOM 1300 C C . GLU A 1 173 ? -14.688 25.449 8.366 1.00 55.47 173 GLU A C 1
ATOM 1302 O O . GLU A 1 173 ? -15.665 24.781 8.026 1.00 55.47 173 GLU A O 1
ATOM 1307 N N . GLN A 1 174 ? -14.534 26.723 7.986 1.00 59.53 174 GLN A N 1
ATOM 1308 C CA . GLN A 1 174 ? -15.478 27.433 7.112 1.00 59.53 174 GLN A CA 1
ATOM 1309 C C . GLN A 1 174 ? -15.366 27.019 5.638 1.00 59.53 174 GLN A C 1
ATOM 1311 O O . GLN A 1 174 ? -16.315 27.211 4.883 1.00 59.53 174 GLN A O 1
ATOM 1316 N N . ASN A 1 175 ? -14.241 26.417 5.241 1.00 59.88 175 ASN A N 1
ATOM 1317 C CA . ASN A 1 175 ? -13.995 25.967 3.868 1.00 59.88 175 ASN A CA 1
ATOM 1318 C C . ASN A 1 175 ? -14.355 24.492 3.623 1.00 59.88 175 ASN A C 1
ATOM 1320 O O . ASN A 1 175 ? -14.223 24.021 2.495 1.00 59.88 175 ASN A O 1
ATOM 1324 N N . PHE A 1 176 ? -14.797 23.751 4.645 1.00 61.91 176 PHE A N 1
ATOM 1325 C CA . PHE A 1 176 ? -15.195 22.353 4.478 1.00 61.91 176 PHE A CA 1
ATOM 1326 C C . PHE A 1 176 ? -16.648 22.247 4.013 1.00 61.91 176 PHE A C 1
ATOM 1328 O O . PHE A 1 176 ? -17.579 22.538 4.766 1.00 61.91 176 PHE A O 1
ATOM 1335 N N . ASP A 1 177 ? -16.830 21.787 2.776 1.00 69.88 177 ASP A N 1
ATOM 1336 C CA . ASP A 1 177 ? -18.129 21.371 2.254 1.00 69.88 177 ASP A CA 1
ATOM 1337 C C . ASP A 1 177 ? -18.481 19.978 2.800 1.00 69.88 177 ASP A C 1
ATOM 1339 O O . ASP A 1 177 ? -17.878 18.968 2.426 1.00 69.88 177 ASP A O 1
ATOM 1343 N N . GLU A 1 178 ? -19.453 19.923 3.711 1.00 68.12 178 GLU A N 1
ATOM 1344 C CA . GLU A 1 178 ? -19.930 18.679 4.329 1.00 68.12 178 GLU A CA 1
ATOM 1345 C C . GLU A 1 178 ? -20.424 17.667 3.280 1.00 68.12 178 GLU A C 1
ATOM 1347 O O . GLU A 1 178 ? -20.217 16.465 3.454 1.00 68.12 178 GLU A O 1
ATOM 1352 N N . GLY A 1 179 ? -20.982 18.136 2.154 1.00 72.19 179 GLY A N 1
ATOM 1353 C CA . GLY A 1 179 ? -21.458 17.261 1.079 1.00 72.19 179 GLY A CA 1
ATOM 1354 C C . GLY A 1 179 ? -20.333 16.517 0.353 1.00 72.19 179 GLY A C 1
ATOM 1355 O O . GLY A 1 179 ? -20.496 15.353 -0.016 1.00 72.19 179 GLY A O 1
ATOM 1356 N N . SER A 1 180 ? -19.164 17.148 0.197 1.00 73.69 180 SER A N 1
ATOM 1357 C CA . SER A 1 180 ? -17.995 16.510 -0.423 1.00 73.69 180 SER A CA 1
ATOM 1358 C C . SER A 1 180 ? -17.406 15.409 0.465 1.00 73.69 180 SER A C 1
ATOM 1360 O O . SER A 1 180 ? -16.972 14.375 -0.043 1.00 73.69 180 SER A O 1
ATOM 1362 N N . LEU A 1 181 ? -17.411 15.608 1.788 1.00 71.38 181 LEU A N 1
ATOM 1363 C CA . LEU A 1 181 ? -16.881 14.638 2.753 1.00 71.38 181 LEU A CA 1
ATOM 1364 C C . LEU A 1 181 ? -17.762 13.391 2.870 1.00 71.38 181 LEU A C 1
ATOM 1366 O O . LEU A 1 181 ? -17.245 12.279 2.991 1.00 71.38 181 LEU A O 1
ATOM 1370 N N . GLU A 1 182 ? -19.087 13.556 2.836 1.00 75.69 182 GLU A N 1
ATOM 1371 C CA . GLU A 1 182 ? -20.013 12.418 2.855 1.00 75.69 182 GLU A CA 1
ATOM 1372 C C . GLU A 1 182 ? -19.888 11.569 1.583 1.00 75.69 182 GLU A C 1
ATOM 1374 O O . GLU A 1 182 ? -19.816 10.344 1.679 1.00 75.69 182 GLU A O 1
ATOM 1379 N N . GLY A 1 183 ? -19.742 12.202 0.412 1.00 81.25 183 GLY A N 1
ATOM 1380 C CA . GLY A 1 183 ? -19.510 11.493 -0.850 1.00 81.25 183 GLY A CA 1
ATOM 1381 C C . GLY A 1 183 ? -18.207 10.682 -0.867 1.00 81.25 183 GLY A C 1
ATOM 1382 O O . GLY A 1 183 ? -18.218 9.507 -1.242 1.00 81.25 183 GLY A O 1
ATOM 1383 N N . GLU A 1 184 ? -17.093 11.269 -0.412 1.00 80.56 184 GLU A N 1
ATOM 1384 C CA . GLU A 1 184 ? -15.810 10.555 -0.304 1.00 80.56 184 GLU A CA 1
ATOM 1385 C C . GLU A 1 184 ? -15.902 9.386 0.685 1.00 80.56 184 GLU A C 1
ATOM 1387 O O . GLU A 1 184 ? -15.409 8.287 0.418 1.00 80.56 184 GLU A O 1
ATOM 1392 N N . LYS A 1 185 ? -16.580 9.591 1.818 1.00 81.25 185 LYS A N 1
ATOM 1393 C CA . LYS A 1 185 ? -16.775 8.557 2.834 1.00 81.25 185 LYS A CA 1
ATOM 1394 C C . LYS A 1 185 ? -17.570 7.369 2.298 1.00 81.25 185 LYS A C 1
ATOM 1396 O O . LYS A 1 185 ? -17.174 6.230 2.545 1.00 81.25 185 LYS A O 1
ATOM 1401 N N . ASP A 1 186 ? -18.664 7.611 1.584 1.00 84.12 186 ASP A N 1
ATOM 1402 C CA . ASP A 1 186 ? -19.494 6.543 1.022 1.00 84.12 186 ASP A CA 1
ATOM 1403 C C . ASP A 1 186 ? -18.727 5.755 -0.046 1.00 84.12 186 ASP A C 1
ATOM 1405 O O . ASP A 1 186 ? -18.761 4.518 -0.060 1.00 84.12 186 ASP A O 1
ATOM 1409 N N . GLN A 1 187 ? -17.953 6.453 -0.884 1.00 86.62 187 GLN A N 1
ATOM 1410 C CA . GLN A 1 187 ? -17.067 5.812 -1.849 1.00 86.62 187 GLN A CA 1
ATOM 1411 C C . GLN A 1 187 ? -16.028 4.927 -1.147 1.00 86.62 187 GLN A C 1
ATOM 1413 O O . GLN A 1 187 ? -15.944 3.733 -1.449 1.00 86.62 187 GLN A O 1
ATOM 1418 N N . LEU A 1 188 ? -15.289 5.472 -0.174 1.00 85.00 188 LEU A N 1
ATOM 1419 C CA . LEU A 1 188 ? -14.273 4.737 0.583 1.00 85.00 188 LEU A CA 1
ATOM 1420 C C . LEU A 1 188 ? -14.867 3.545 1.337 1.00 85.00 188 LEU A C 1
ATOM 1422 O O . LEU A 1 188 ? -14.273 2.469 1.332 1.00 85.00 188 LEU A O 1
ATOM 1426 N N . SER A 1 189 ? -16.045 3.702 1.944 1.00 85.38 189 SER A N 1
ATOM 1427 C CA . SER A 1 189 ? -16.739 2.606 2.625 1.00 85.38 189 SER A CA 1
ATOM 1428 C C . SER A 1 189 ? -17.060 1.474 1.652 1.00 85.38 189 SER A C 1
ATOM 1430 O O . SER A 1 189 ? -16.769 0.316 1.943 1.00 85.38 189 SER A O 1
ATOM 1432 N N . SER A 1 190 ? -17.582 1.799 0.464 1.00 87.31 190 SER A N 1
ATOM 1433 C CA . SER A 1 190 ? -17.894 0.791 -0.555 1.00 87.31 190 SER A CA 1
ATOM 1434 C C . SER A 1 190 ? -16.647 0.062 -1.074 1.00 87.31 190 SER A C 1
ATOM 1436 O O . SER A 1 190 ? -16.702 -1.127 -1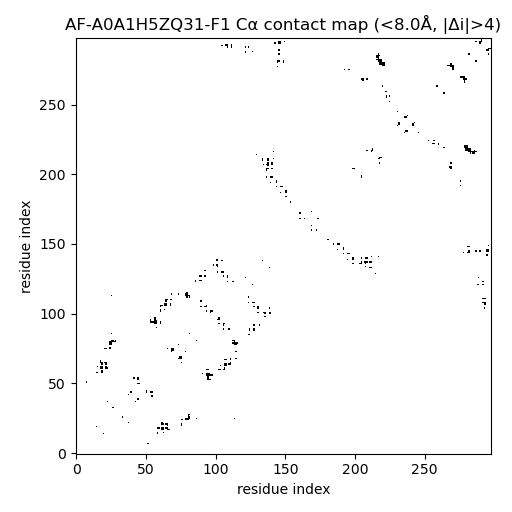.391 1.00 87.31 190 SER A O 1
ATOM 1438 N N . GLU A 1 191 ? -15.507 0.752 -1.156 1.00 87.06 191 GLU A N 1
ATOM 1439 C CA . GLU A 1 191 ? -14.228 0.149 -1.531 1.00 87.06 191 GLU A CA 1
ATOM 1440 C C . GLU A 1 191 ? -13.676 -0.760 -0.430 1.00 87.06 191 GLU A C 1
ATOM 1442 O O . GLU A 1 191 ? -13.180 -1.845 -0.731 1.00 87.06 191 GLU A O 1
ATOM 1447 N N . ILE A 1 192 ? -13.779 -0.339 0.833 1.00 87.12 192 ILE A N 1
ATOM 1448 C CA . ILE A 1 192 ? -13.380 -1.129 2.005 1.00 87.12 192 ILE A CA 1
ATOM 1449 C C . ILE A 1 192 ? -14.188 -2.426 2.069 1.00 87.12 192 ILE A C 1
ATOM 1451 O O . ILE A 1 192 ? -13.608 -3.490 2.277 1.00 87.12 192 ILE A O 1
ATOM 1455 N N . ASP A 1 193 ? -15.500 -2.363 1.840 1.00 85.50 193 ASP A N 1
ATOM 1456 C CA . ASP A 1 193 ? -16.361 -3.546 1.861 1.00 85.50 193 ASP A CA 1
ATOM 1457 C C . ASP A 1 193 ? -15.983 -4.540 0.749 1.00 85.50 193 ASP A C 1
ATOM 1459 O O . ASP A 1 193 ? -15.819 -5.731 1.015 1.00 85.50 193 ASP A O 1
ATOM 1463 N N . LYS A 1 194 ? -15.725 -4.053 -0.473 1.00 87.62 194 LYS A N 1
ATOM 1464 C CA . LYS A 1 194 ? -15.227 -4.892 -1.581 1.00 87.62 194 LYS A CA 1
ATOM 1465 C C . LYS A 1 194 ? -13.879 -5.538 -1.261 1.00 87.62 194 LYS A C 1
ATOM 1467 O O . LYS A 1 194 ? -13.663 -6.706 -1.582 1.00 87.62 194 LYS A O 1
ATOM 1472 N N . LEU A 1 195 ? -12.969 -4.794 -0.630 1.00 83.50 195 LEU A N 1
ATOM 1473 C CA . LEU A 1 195 ? -11.672 -5.326 -0.214 1.00 83.50 195 LEU A CA 1
ATOM 1474 C C . LEU A 1 195 ? -11.841 -6.410 0.856 1.00 83.50 195 LEU A C 1
ATOM 1476 O O . LEU A 1 195 ? -11.245 -7.478 0.734 1.00 83.50 195 LEU A O 1
ATOM 1480 N N . TRP A 1 196 ? -12.711 -6.201 1.844 1.00 83.25 196 TRP A N 1
ATOM 1481 C CA . TRP A 1 196 ? -13.037 -7.223 2.841 1.00 83.25 196 TRP A CA 1
ATOM 1482 C C . TRP A 1 196 ? -13.598 -8.508 2.227 1.00 83.25 196 TRP A C 1
ATOM 1484 O O . TRP A 1 196 ? -13.275 -9.591 2.708 1.00 83.25 196 TRP A O 1
ATOM 1494 N N . GLU A 1 197 ? -14.414 -8.411 1.176 1.00 84.44 197 GLU A N 1
ATOM 1495 C CA . GLU A 1 197 ? -14.924 -9.584 0.451 1.00 84.44 197 GLU A CA 1
ATOM 1496 C C . GLU A 1 197 ? -13.828 -10.317 -0.335 1.00 84.44 197 GLU A C 1
ATOM 1498 O O . GLU A 1 197 ? -13.900 -11.535 -0.525 1.00 84.44 197 GLU A O 1
ATOM 1503 N N . SER A 1 198 ? -12.811 -9.585 -0.791 1.00 82.81 198 SER A N 1
ATOM 1504 C CA . SER A 1 198 ? -11.696 -10.150 -1.551 1.00 82.81 198 SER A CA 1
ATOM 1505 C C . SER A 1 198 ? -10.662 -10.872 -0.681 1.00 82.81 198 SER A C 1
ATOM 1507 O O . SER A 1 198 ? -10.073 -11.849 -1.149 1.00 82.81 198 SER A O 1
ATOM 1509 N N . VAL A 1 199 ? -10.494 -10.466 0.584 1.00 80.75 199 VAL A N 1
ATOM 1510 C CA . VAL A 1 199 ? -9.590 -11.132 1.533 1.00 80.75 199 VAL A CA 1
ATOM 1511 C C . VAL A 1 199 ? -10.211 -12.464 1.969 1.00 80.75 199 VAL A C 1
ATOM 1513 O O . VAL A 1 199 ? -11.177 -12.515 2.734 1.00 80.75 199 VAL A O 1
ATOM 1516 N N . LYS A 1 200 ? -9.664 -13.577 1.471 1.00 78.00 200 LYS A N 1
ATOM 1517 C CA . LYS A 1 200 ? -10.220 -14.919 1.694 1.00 78.00 200 LYS A CA 1
ATOM 1518 C C . LYS A 1 200 ? -9.561 -15.636 2.868 1.00 78.00 200 LYS A C 1
ATOM 1520 O O . LYS A 1 200 ? -8.370 -15.915 2.843 1.00 78.00 200 LYS A O 1
ATOM 1525 N N . GLY A 1 201 ? -10.394 -16.090 3.803 1.00 80.19 201 GLY A N 1
ATOM 1526 C CA . GLY A 1 201 ? -10.047 -17.111 4.791 1.00 80.19 201 GLY A CA 1
ATOM 1527 C C . GLY A 1 201 ? -9.322 -16.582 6.029 1.00 80.19 201 GLY A C 1
ATOM 1528 O O . GLY A 1 201 ? -8.336 -15.857 5.944 1.00 80.19 201 GLY A O 1
ATOM 1529 N N . ASP A 1 202 ? -9.782 -17.028 7.198 1.00 81.25 202 ASP A N 1
ATOM 1530 C CA . ASP A 1 202 ? -9.235 -16.602 8.492 1.00 81.25 202 ASP A CA 1
ATOM 1531 C C . ASP A 1 202 ? -7.741 -16.937 8.638 1.00 81.25 202 ASP A C 1
ATOM 1533 O O . ASP A 1 202 ? -6.989 -16.187 9.251 1.00 81.25 202 ASP A O 1
ATOM 1537 N N . VAL A 1 203 ? -7.288 -18.041 8.035 1.00 85.81 203 VAL A N 1
ATOM 1538 C CA . VAL A 1 203 ? -5.882 -18.470 8.094 1.00 85.81 203 VAL A CA 1
ATOM 1539 C C . VAL A 1 203 ? -4.966 -17.514 7.330 1.00 85.81 203 VAL A C 1
ATOM 1541 O O . VAL A 1 203 ? -3.942 -17.109 7.873 1.00 85.81 203 VAL A O 1
ATOM 1544 N N . GLN A 1 204 ? -5.338 -17.135 6.102 1.00 87.88 204 GLN A N 1
ATOM 1545 C CA . GLN A 1 204 ? -4.563 -16.206 5.267 1.00 87.88 204 GLN A CA 1
ATOM 1546 C C . GLN A 1 204 ? -4.363 -14.887 6.008 1.00 87.88 204 GLN A C 1
ATOM 1548 O O . GLN A 1 204 ? -3.268 -14.352 6.121 1.00 87.88 204 GLN A O 1
ATOM 1553 N N . LEU A 1 205 ? -5.450 -14.421 6.604 1.00 88.44 205 LEU A N 1
ATOM 1554 C CA . LEU A 1 205 ? -5.536 -13.137 7.252 1.00 88.44 205 LEU A CA 1
ATOM 1555 C C . LEU A 1 205 ? -4.748 -13.107 8.582 1.00 88.44 205 LEU A C 1
ATOM 1557 O O . LEU A 1 205 ? -4.105 -12.105 8.896 1.00 88.44 205 LEU A O 1
ATOM 1561 N N . GLU A 1 206 ? -4.680 -14.218 9.321 1.00 88.00 206 GLU A N 1
ATOM 1562 C CA . GLU A 1 206 ? -3.779 -14.366 10.477 1.00 88.00 206 GLU A CA 1
ATOM 1563 C C . GLU A 1 206 ? -2.290 -14.465 10.083 1.00 88.00 206 GLU A C 1
ATOM 1565 O O . GLU A 1 206 ? -1.421 -13.988 10.825 1.00 88.00 206 GLU A O 1
ATOM 1570 N N . ILE A 1 207 ? -1.976 -15.031 8.911 1.00 92.06 207 ILE A N 1
ATOM 1571 C CA . ILE A 1 207 ? -0.612 -15.025 8.355 1.00 92.06 207 ILE A CA 1
ATOM 1572 C C . ILE A 1 207 ? -0.215 -13.592 7.988 1.00 92.06 207 ILE A C 1
ATOM 1574 O O . ILE A 1 207 ? 0.802 -13.103 8.485 1.00 92.06 207 ILE A O 1
ATOM 1578 N N . SER A 1 208 ? -1.053 -12.885 7.224 1.00 93.38 208 SER A N 1
ATOM 1579 C CA . SER A 1 208 ? -0.848 -11.478 6.863 1.00 93.38 208 SER A CA 1
ATOM 1580 C C . SER A 1 208 ? -0.708 -10.589 8.095 1.00 93.38 208 SER A C 1
ATOM 1582 O O . SER A 1 208 ? 0.202 -9.770 8.169 1.00 93.38 208 SER A O 1
ATOM 1584 N N . LYS A 1 209 ? -1.547 -10.785 9.120 1.00 92.00 209 LYS A N 1
ATOM 1585 C CA . LYS A 1 209 ? -1.429 -10.092 10.412 1.00 92.00 209 LYS A CA 1
ATOM 1586 C C . LYS A 1 209 ? -0.048 -10.303 11.030 1.00 92.00 209 LYS A C 1
ATOM 1588 O O . LYS A 1 209 ? 0.595 -9.344 11.449 1.00 92.00 209 LYS A O 1
ATOM 1593 N N . SER A 1 210 ? 0.399 -11.555 11.112 1.00 92.69 210 SER A N 1
ATOM 1594 C CA . SER A 1 210 ? 1.686 -11.910 11.722 1.00 92.69 210 SER A CA 1
ATOM 1595 C C . SER A 1 210 ? 2.862 -11.290 10.962 1.00 92.69 210 SER A C 1
ATOM 1597 O O . SER A 1 210 ? 3.825 -10.822 11.568 1.00 92.69 210 SER A O 1
ATOM 1599 N N . GLU A 1 211 ? 2.763 -11.241 9.636 1.00 95.62 211 GLU A N 1
ATOM 1600 C CA . GLU A 1 211 ? 3.740 -10.606 8.760 1.00 95.62 211 GLU A CA 1
ATOM 1601 C C . GLU A 1 211 ? 3.775 -9.082 8.924 1.00 95.62 211 GLU A C 1
ATOM 1603 O O . GLU A 1 211 ? 4.844 -8.512 9.138 1.00 95.62 211 GLU A O 1
ATOM 1608 N N . LEU A 1 212 ? 2.616 -8.424 8.912 1.00 95.62 212 LEU A N 1
ATOM 1609 C CA . LEU A 1 212 ? 2.510 -6.979 9.112 1.00 95.62 212 LEU A CA 1
ATOM 1610 C C . LEU A 1 212 ? 2.977 -6.553 10.512 1.00 95.62 212 LEU A C 1
ATOM 1612 O O . LEU A 1 212 ? 3.595 -5.498 10.654 1.00 95.62 212 LEU A O 1
ATOM 1616 N N . LEU A 1 213 ? 2.743 -7.380 11.539 1.00 94.06 213 LEU A N 1
ATOM 1617 C CA . LEU A 1 213 ? 3.306 -7.181 12.879 1.00 94.06 213 LEU A CA 1
ATOM 1618 C C . LEU A 1 213 ? 4.834 -7.312 12.868 1.00 94.06 213 LEU A C 1
ATOM 1620 O O . LEU A 1 213 ? 5.518 -6.472 13.445 1.00 94.06 213 LEU A O 1
ATOM 1624 N N . ARG A 1 214 ? 5.387 -8.322 12.180 1.00 95.75 214 ARG A N 1
ATOM 1625 C CA . ARG A 1 214 ? 6.845 -8.507 12.032 1.00 95.75 214 ARG A CA 1
ATOM 1626 C C . ARG A 1 214 ? 7.505 -7.313 11.340 1.00 95.75 214 ARG A C 1
ATOM 1628 O O . ARG A 1 214 ? 8.611 -6.931 11.714 1.00 95.75 214 ARG A O 1
ATOM 1635 N N . LEU A 1 215 ? 6.833 -6.733 10.348 1.00 96.00 215 LEU A N 1
ATOM 1636 C CA . LEU A 1 215 ? 7.284 -5.537 9.632 1.00 96.00 215 LEU A CA 1
ATOM 1637 C C . LEU A 1 215 ? 7.018 -4.232 10.406 1.00 96.00 215 LEU A C 1
ATOM 1639 O O . LEU A 1 215 ? 7.375 -3.161 9.924 1.00 96.00 215 LEU A O 1
ATOM 1643 N N . ASN A 1 216 ? 6.424 -4.308 11.603 1.00 95.88 216 ASN A N 1
ATOM 1644 C CA . ASN A 1 216 ? 6.008 -3.166 12.421 1.00 95.88 216 ASN A CA 1
ATOM 1645 C C . ASN A 1 216 ? 5.076 -2.192 11.684 1.00 95.88 216 ASN A C 1
ATOM 1647 O O . ASN A 1 216 ? 5.122 -0.992 11.940 1.00 95.88 216 ASN A O 1
ATOM 1651 N N . LEU A 1 217 ? 4.232 -2.679 10.772 1.00 96.19 217 LEU A N 1
ATOM 1652 C CA . LEU A 1 217 ? 3.290 -1.851 10.005 1.00 96.19 217 LEU A CA 1
ATOM 1653 C C . LEU A 1 217 ? 1.942 -1.693 10.692 1.00 96.19 217 LEU A C 1
ATOM 1655 O O . LEU A 1 217 ? 1.223 -0.727 10.444 1.00 96.19 217 LEU A O 1
ATOM 1659 N N . ILE A 1 218 ? 1.603 -2.639 11.559 1.00 95.12 218 ILE A N 1
ATOM 1660 C CA . ILE A 1 218 ? 0.359 -2.621 12.314 1.00 95.12 218 ILE A CA 1
ATOM 1661 C C . ILE A 1 218 ? 0.648 -2.766 13.798 1.00 95.12 218 ILE A C 1
ATOM 1663 O O . ILE A 1 218 ? 1.656 -3.343 14.206 1.00 95.12 218 ILE A O 1
ATOM 1667 N N . GLN A 1 219 ? -0.269 -2.257 14.599 1.00 92.44 219 GLN A N 1
ATOM 1668 C CA . GLN A 1 219 ? -0.321 -2.454 16.036 1.00 92.44 219 GLN A CA 1
ATOM 1669 C C . GLN A 1 219 ? -1.751 -2.822 16.419 1.00 92.44 219 GLN A C 1
ATOM 1671 O O . GLN A 1 219 ? -2.695 -2.592 15.665 1.00 92.44 219 GLN A O 1
ATOM 1676 N N . GLY A 1 220 ? -1.935 -3.459 17.568 1.00 86.31 220 GLY A N 1
ATOM 1677 C CA . GLY A 1 220 ? -3.291 -3.701 18.049 1.00 86.31 220 GLY A CA 1
ATOM 1678 C C . GLY A 1 220 ? -3.926 -2.383 18.463 1.00 86.31 220 GLY A C 1
ATOM 1679 O O . GLY A 1 220 ? -3.277 -1.557 19.101 1.00 86.31 220 GLY A O 1
ATOM 1680 N N . LYS A 1 221 ? -5.190 -2.204 18.085 1.00 83.50 221 LYS A N 1
ATOM 1681 C CA . LYS A 1 221 ? -5.930 -0.966 18.308 1.00 83.50 221 LYS A CA 1
ATOM 1682 C C . LYS A 1 221 ? -6.043 -0.689 19.803 1.00 83.50 221 LYS A C 1
ATOM 1684 O O . LYS A 1 221 ? -6.619 -1.497 20.544 1.00 83.50 221 LYS A O 1
ATOM 1689 N N . GLU A 1 222 ? -5.491 0.438 20.248 1.00 76.62 222 GLU A N 1
ATOM 1690 C CA . GLU A 1 222 ? -5.649 0.869 21.631 1.00 76.62 222 GLU A CA 1
ATOM 1691 C C . GLU A 1 222 ? -7.085 1.339 21.849 1.00 76.62 222 GLU A C 1
ATOM 1693 O O . GLU A 1 222 ? -7.559 2.326 21.288 1.00 76.62 222 GLU A O 1
ATOM 1698 N N . VAL A 1 223 ? -7.812 0.612 22.691 1.00 68.19 223 VAL A N 1
ATOM 1699 C CA . VAL A 1 223 ? -9.145 1.035 23.106 1.00 68.19 223 VAL A CA 1
ATOM 1700 C C . VAL A 1 223 ? -8.967 2.027 24.248 1.00 68.19 223 VAL A C 1
ATOM 1702 O O . VAL A 1 223 ? -8.867 1.646 25.418 1.00 68.19 223 VAL A O 1
ATOM 1705 N N . HIS A 1 224 ? -8.897 3.314 23.909 1.00 61.97 224 HIS A N 1
ATOM 1706 C CA . HIS A 1 224 ? -8.947 4.377 24.906 1.00 61.97 224 HIS A CA 1
ATOM 1707 C C . HIS A 1 224 ? -10.351 4.449 25.497 1.00 61.97 224 HIS A C 1
ATOM 1709 O O . HIS A 1 224 ? -11.287 4.991 24.905 1.00 61.97 224 HIS A O 1
ATOM 1715 N N . ILE A 1 225 ? -10.501 3.896 26.696 1.00 60.56 225 ILE A N 1
ATOM 1716 C CA . ILE A 1 225 ? -11.756 3.988 27.428 1.00 60.56 225 ILE A CA 1
ATOM 1717 C C . ILE A 1 225 ? -11.774 5.296 28.187 1.00 60.56 225 ILE A C 1
ATOM 1719 O O . ILE A 1 225 ? -11.240 5.418 29.287 1.00 60.56 225 ILE A O 1
ATOM 1723 N N . PHE A 1 226 ? -12.438 6.272 27.584 1.00 62.00 226 PHE A N 1
ATOM 1724 C CA . PHE A 1 226 ? -12.883 7.446 28.305 1.00 62.00 226 PHE A CA 1
ATOM 1725 C C . PHE A 1 226 ? -14.114 7.058 29.125 1.00 62.00 226 PHE A C 1
ATOM 1727 O O . PHE A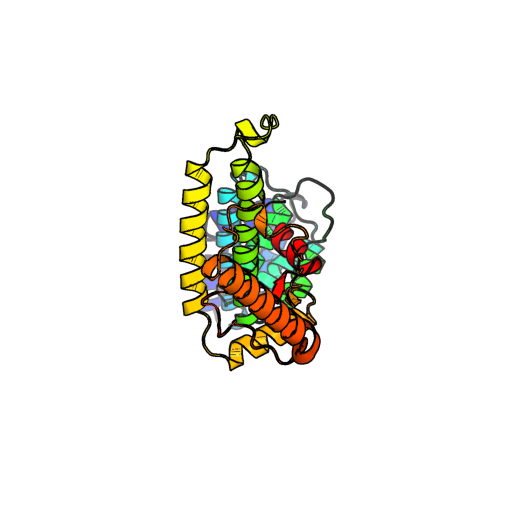 1 226 ? -15.200 6.777 28.591 1.00 62.00 226 PHE A O 1
ATOM 1734 N N . PHE A 1 227 ? -13.916 7.006 30.439 1.00 62.25 227 PHE A N 1
ATOM 1735 C CA . PHE A 1 227 ? -15.016 7.057 31.385 1.00 62.25 227 PHE A CA 1
ATOM 1736 C C . PHE A 1 227 ? -15.543 8.487 31.358 1.00 62.25 227 PHE A C 1
ATOM 1738 O O . PHE A 1 227 ? -14.818 9.427 31.668 1.00 62.25 227 PHE A O 1
ATOM 1745 N N . ASP A 1 228 ? -16.779 8.650 30.893 1.00 59.59 228 ASP A N 1
ATOM 1746 C CA . ASP A 1 228 ? -17.448 9.941 30.976 1.00 59.59 228 ASP A CA 1
ATOM 1747 C C . ASP A 1 228 ? -17.683 10.223 32.462 1.00 59.59 228 ASP A C 1
ATOM 1749 O O . ASP A 1 228 ? -18.361 9.450 33.138 1.00 59.59 228 ASP A O 1
ATOM 1753 N N . GLU A 1 229 ? -17.082 11.289 32.984 1.00 6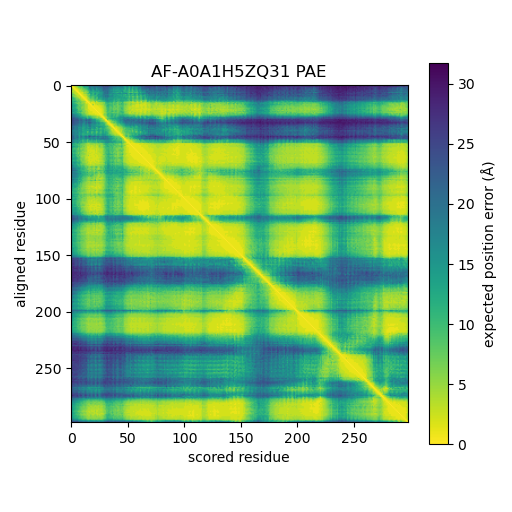8.94 229 GLU A N 1
ATOM 1754 C CA . GLU A 1 229 ? -17.267 11.685 34.381 1.00 68.94 229 GLU A CA 1
ATOM 1755 C C . GLU A 1 229 ? -18.698 12.189 34.638 1.00 68.94 229 GLU A C 1
ATOM 1757 O O . GLU A 1 229 ? -19.130 12.275 35.788 1.00 68.94 229 GLU A O 1
ATOM 1762 N N . MET A 1 230 ? -19.460 12.508 33.581 1.00 69.44 230 MET A N 1
ATOM 1763 C CA . MET A 1 230 ? -20.824 13.027 33.670 1.00 69.44 230 MET A CA 1
ATOM 1764 C C . MET A 1 230 ? -21.754 12.416 32.600 1.00 69.44 230 MET A C 1
ATOM 1766 O O . MET A 1 230 ? -22.311 13.152 31.777 1.00 69.44 230 MET A O 1
ATOM 1770 N N . PRO A 1 231 ? -22.026 11.096 32.640 1.00 58.81 231 PRO A N 1
ATOM 1771 C CA . PRO A 1 231 ? -22.802 10.402 31.603 1.00 58.81 231 PRO A CA 1
ATOM 1772 C C . PRO A 1 231 ? -24.225 10.971 31.438 1.00 58.81 231 PRO A C 1
ATOM 1774 O O . PRO A 1 231 ? -24.774 11.006 30.339 1.00 58.81 231 PRO A O 1
ATOM 1777 N N . PHE A 1 232 ? -24.800 11.518 32.512 1.00 57.53 232 PHE A N 1
ATOM 1778 C CA . PHE A 1 232 ? -26.145 12.102 32.527 1.00 57.53 232 PHE A CA 1
ATOM 1779 C C . PHE A 1 232 ? -26.242 13.508 31.907 1.00 57.53 232 PHE A C 1
ATOM 1781 O O . PHE A 1 232 ? -27.341 14.037 31.765 1.00 57.53 232 PHE A O 1
ATOM 1788 N N . ARG A 1 233 ? -25.126 14.141 31.505 1.00 58.28 233 ARG A N 1
ATOM 1789 C CA . ARG A 1 233 ? -25.159 15.451 30.820 1.00 58.28 233 ARG A CA 1
ATOM 1790 C C . ARG A 1 233 ? -25.443 15.361 29.318 1.00 58.28 233 ARG A C 1
ATOM 1792 O O . ARG A 1 233 ? -25.735 16.383 28.708 1.00 58.28 233 ARG A O 1
ATOM 1799 N N . ARG A 1 234 ? -25.406 14.164 28.722 1.00 53.31 234 ARG A N 1
ATOM 1800 C CA . ARG A 1 234 ? -25.627 13.935 27.278 1.00 53.31 234 ARG A CA 1
ATOM 1801 C C . ARG A 1 234 ? -27.080 13.616 26.903 1.00 53.31 234 ARG A C 1
ATOM 1803 O O . ARG A 1 234 ? -27.324 12.937 25.914 1.00 53.31 234 ARG A O 1
ATOM 1810 N N . GLY A 1 235 ? -28.053 14.066 27.694 1.00 51.78 235 GLY A N 1
ATOM 1811 C CA . GLY A 1 235 ? -29.471 13.803 27.417 1.00 51.78 235 GLY A CA 1
ATOM 1812 C C . GLY A 1 235 ? -29.944 12.391 27.782 1.00 51.78 235 GLY A C 1
ATOM 1813 O O . GLY A 1 235 ? -31.076 12.036 27.462 1.00 51.78 235 GLY A O 1
ATOM 1814 N N . MET A 1 236 ? -29.125 11.596 28.484 1.00 55.31 236 MET A N 1
ATOM 1815 C CA . MET A 1 236 ? -29.619 10.398 29.165 1.00 55.31 236 MET A CA 1
ATOM 1816 C C . MET A 1 236 ? -30.492 10.830 30.344 1.00 55.31 236 MET A C 1
ATOM 1818 O O . MET A 1 236 ? -30.010 11.442 31.300 1.00 55.31 236 MET A O 1
ATOM 1822 N N . ASN A 1 237 ? -31.789 10.535 30.256 1.00 59.25 237 ASN A N 1
ATOM 1823 C CA . ASN A 1 237 ? -32.720 10.793 31.345 1.00 59.25 237 ASN A CA 1
ATOM 1824 C C . ASN A 1 237 ? -32.317 9.967 32.570 1.00 59.25 237 ASN A C 1
ATOM 1826 O O . ASN A 1 237 ? -31.961 8.797 32.454 1.00 59.25 237 ASN A O 1
ATOM 1830 N N . VAL A 1 238 ? -32.414 10.563 33.758 1.00 70.56 238 VAL A N 1
ATOM 1831 C CA . VAL A 1 238 ? -32.202 9.860 35.033 1.00 70.56 238 VAL A CA 1
ATOM 1832 C C . VAL A 1 238 ? -33.459 9.041 35.363 1.00 70.56 238 VAL A C 1
ATOM 1834 O O . VAL A 1 238 ? -34.175 9.313 36.323 1.00 70.56 238 VAL A O 1
ATOM 1837 N N . ASN A 1 239 ? -33.788 8.086 34.498 1.00 79.00 239 ASN A N 1
ATOM 1838 C CA . ASN A 1 239 ? -34.840 7.091 34.677 1.00 79.00 239 ASN A CA 1
ATOM 1839 C C . ASN A 1 239 ? -34.228 5.680 34.596 1.00 79.00 239 ASN A C 1
ATOM 1841 O O . ASN A 1 239 ? -33.035 5.534 34.333 1.00 79.00 239 ASN A O 1
ATOM 1845 N N . ALA A 1 240 ? -35.028 4.645 34.870 1.00 78.19 240 ALA A N 1
ATOM 1846 C CA . ALA A 1 240 ? -34.553 3.258 34.872 1.00 78.19 240 ALA A CA 1
ATOM 1847 C C . ALA A 1 240 ? -33.909 2.868 33.527 1.00 78.19 240 ALA A C 1
ATOM 1849 O O . ALA A 1 240 ? -32.787 2.374 33.515 1.00 78.19 240 ALA A O 1
ATOM 1850 N N . ASP A 1 241 ? -34.554 3.217 32.411 1.00 71.69 241 ASP A N 1
ATOM 1851 C CA . ASP A 1 241 ? -34.062 2.902 31.065 1.00 71.69 241 ASP A CA 1
ATOM 1852 C C . ASP A 1 241 ? -32.724 3.598 30.741 1.00 71.69 241 ASP A C 1
ATOM 1854 O O . ASP A 1 241 ? -31.834 3.007 30.132 1.00 71.69 241 ASP A O 1
ATOM 1858 N N . GLY A 1 242 ? -32.549 4.854 31.170 1.00 67.81 242 GLY A N 1
ATOM 1859 C CA . GLY A 1 242 ? -31.301 5.599 30.989 1.00 67.81 242 GLY A CA 1
ATOM 1860 C C . GLY A 1 242 ? -30.156 5.069 31.854 1.00 67.81 242 GLY A C 1
ATOM 1861 O O . GLY A 1 242 ? -29.009 5.048 31.409 1.00 67.81 242 GLY A O 1
ATOM 1862 N N . LEU A 1 243 ? -30.459 4.591 33.066 1.00 73.12 243 LEU A N 1
ATOM 1863 C CA . LEU A 1 243 ? -29.492 3.891 33.915 1.00 73.12 243 LEU A CA 1
ATOM 1864 C C . LEU A 1 243 ? -29.068 2.559 33.292 1.00 73.12 243 LEU A C 1
ATOM 1866 O O . LEU A 1 243 ? -27.870 2.298 33.214 1.00 73.12 243 LEU A O 1
ATOM 1870 N N . ASP A 1 244 ? -30.013 1.759 32.797 1.00 74.62 244 ASP A N 1
ATOM 1871 C CA . ASP A 1 244 ? -29.719 0.477 32.149 1.00 74.62 244 ASP A CA 1
ATOM 1872 C C . ASP A 1 244 ? -28.877 0.662 30.879 1.00 74.62 244 ASP A C 1
ATOM 1874 O O . ASP A 1 244 ? -27.897 -0.057 30.680 1.00 74.62 244 ASP A O 1
ATOM 1878 N N . SER A 1 245 ? -29.179 1.679 30.064 1.00 69.94 245 SER A N 1
ATOM 1879 C CA . SER A 1 245 ? -28.359 2.031 28.898 1.00 69.94 245 SER A CA 1
ATOM 1880 C C . SER A 1 245 ? -26.937 2.429 29.301 1.00 69.94 245 SER A C 1
ATOM 1882 O O . SER A 1 245 ? -25.974 1.949 28.706 1.00 69.94 245 SER A O 1
ATOM 1884 N N . ALA A 1 246 ? -26.781 3.266 30.332 1.00 72.19 246 ALA A N 1
ATOM 1885 C CA . ALA A 1 246 ? -25.465 3.680 30.812 1.00 72.19 246 ALA A CA 1
ATOM 1886 C C . ALA A 1 246 ? -24.660 2.502 31.394 1.00 72.19 246 ALA A C 1
ATOM 1888 O O . ALA A 1 246 ? -23.447 2.419 31.187 1.00 72.19 246 ALA A O 1
ATOM 1889 N N . PHE A 1 247 ? -25.316 1.576 32.103 1.00 78.06 247 PHE A N 1
ATOM 1890 C CA . PHE A 1 247 ? -24.681 0.362 32.622 1.00 78.06 247 PHE A CA 1
ATOM 1891 C C . PHE A 1 247 ? -24.315 -0.624 31.515 1.00 78.06 247 PHE A C 1
ATOM 1893 O O . PHE A 1 247 ? -23.255 -1.245 31.607 1.00 78.06 247 PHE A O 1
ATOM 1900 N N . SER A 1 248 ? -25.138 -0.755 30.473 1.00 77.94 248 SER A N 1
ATOM 1901 C CA . SER A 1 248 ? -24.808 -1.559 29.293 1.00 77.94 248 SER A CA 1
ATOM 1902 C C . SER A 1 248 ? -23.562 -1.008 28.607 1.00 77.94 248 SER A C 1
ATOM 1904 O O . SER A 1 248 ? -22.580 -1.733 28.473 1.00 77.94 248 SER A O 1
ATOM 1906 N N . ASP A 1 249 ? -23.540 0.295 28.310 1.00 73.88 249 ASP A N 1
ATOM 1907 C CA . ASP A 1 249 ? -22.386 0.971 27.708 1.00 73.88 249 ASP A CA 1
ATOM 1908 C C . ASP A 1 249 ? -21.116 0.805 28.556 1.00 73.88 249 ASP A C 1
ATOM 1910 O O . ASP A 1 249 ? -20.025 0.565 28.034 1.00 73.88 249 ASP A O 1
ATOM 1914 N N . LEU A 1 250 ? -21.236 0.925 29.883 1.00 77.62 250 LEU A N 1
ATOM 1915 C CA . LEU A 1 250 ? -20.119 0.718 30.802 1.00 77.62 250 LEU A CA 1
ATOM 1916 C C . LEU A 1 250 ? -19.638 -0.739 30.785 1.00 77.62 250 LEU A C 1
ATOM 1918 O O . LEU A 1 250 ? -18.433 -0.986 30.774 1.00 77.62 250 LEU A O 1
ATOM 1922 N N . THR A 1 251 ? -20.560 -1.700 30.784 1.00 83.75 251 THR A N 1
ATOM 1923 C CA . THR A 1 251 ? -20.242 -3.134 30.769 1.00 83.75 251 THR A CA 1
ATOM 1924 C C . THR A 1 251 ? -19.555 -3.521 29.466 1.00 83.75 251 THR A C 1
ATOM 1926 O O . THR A 1 251 ? -18.540 -4.218 29.502 1.00 83.75 251 THR A O 1
ATOM 1929 N N . ASP A 1 252 ? -20.042 -3.016 28.334 1.00 75.75 252 ASP A N 1
ATOM 1930 C CA . ASP A 1 252 ? -19.442 -3.235 27.021 1.00 75.75 252 ASP A CA 1
ATOM 1931 C C . ASP A 1 252 ? -18.038 -2.629 26.952 1.00 75.75 252 ASP A C 1
ATOM 1933 O O . ASP A 1 252 ? -17.093 -3.319 26.566 1.00 75.75 252 ASP A O 1
ATOM 1937 N N . LYS A 1 253 ? -17.856 -1.400 27.456 1.00 73.94 253 LYS A N 1
ATOM 1938 C CA . LYS A 1 253 ? -16.528 -0.783 27.601 1.00 73.94 253 LYS A CA 1
ATOM 1939 C C . LYS A 1 253 ? -15.601 -1.621 28.484 1.00 73.94 253 LYS A C 1
ATOM 1941 O O . LYS A 1 253 ? -14.466 -1.896 28.109 1.00 73.94 253 LYS A O 1
ATOM 1946 N N . ILE A 1 254 ? -16.053 -2.068 29.656 1.00 76.62 254 ILE A N 1
ATOM 1947 C CA . ILE A 1 254 ? -15.232 -2.896 30.555 1.00 76.62 254 ILE A CA 1
ATOM 1948 C C . ILE A 1 254 ? -14.839 -4.208 29.873 1.00 76.62 254 ILE A C 1
ATOM 1950 O O . ILE A 1 254 ? -13.683 -4.620 29.968 1.00 76.62 254 ILE A O 1
ATOM 1954 N N . ARG A 1 255 ? -15.767 -4.852 29.160 1.00 73.44 255 ARG A N 1
ATOM 1955 C CA . ARG A 1 255 ? -15.493 -6.073 28.398 1.00 73.44 255 ARG A CA 1
ATOM 1956 C C . ARG A 1 255 ? -14.433 -5.822 27.331 1.00 73.44 255 ARG A C 1
ATOM 1958 O O . ARG A 1 255 ? -13.460 -6.567 27.254 1.00 73.44 255 ARG A O 1
ATOM 1965 N N . GLU A 1 256 ? -14.566 -4.722 26.597 1.00 68.56 256 GLU A N 1
ATOM 1966 C CA . GLU A 1 256 ? -13.599 -4.294 25.591 1.00 68.56 256 GLU A CA 1
ATOM 1967 C C . GLU A 1 256 ? -12.203 -4.042 26.201 1.00 68.56 256 GLU A C 1
ATOM 1969 O O . GLU A 1 256 ? -11.198 -4.455 25.614 1.00 68.56 256 GLU A O 1
ATOM 1974 N N . LEU A 1 257 ? -12.131 -3.462 27.412 1.00 70.06 257 LEU A N 1
ATOM 1975 C CA . LEU A 1 257 ? -10.885 -3.250 28.169 1.00 70.06 257 LEU A CA 1
ATOM 1976 C C . LEU A 1 257 ? -10.231 -4.559 28.615 1.00 70.06 257 LEU A C 1
ATOM 1978 O O . LEU A 1 257 ? -9.016 -4.738 28.530 1.00 70.06 257 LEU A O 1
ATOM 1982 N N . VAL A 1 258 ? -11.031 -5.461 29.181 1.00 70.25 258 VAL A N 1
ATOM 1983 C CA . VAL A 1 258 ? -10.535 -6.735 29.702 1.00 70.25 258 VAL A CA 1
ATOM 1984 C C . VAL A 1 258 ? -10.012 -7.570 28.542 1.00 70.25 258 VAL A C 1
ATOM 1986 O O . VAL A 1 258 ? -8.905 -8.110 28.622 1.00 70.25 258 VAL A O 1
ATOM 1989 N N . ASP A 1 259 ? -10.742 -7.599 27.430 1.00 65.69 259 ASP A N 1
ATOM 1990 C CA . ASP A 1 259 ? -10.306 -8.284 26.222 1.00 65.69 259 ASP A CA 1
ATOM 1991 C C . ASP A 1 259 ? -9.069 -7.620 25.598 1.00 65.69 259 ASP A C 1
ATOM 1993 O O . ASP A 1 259 ? -8.263 -8.324 24.981 1.00 65.69 259 ASP A O 1
ATOM 1997 N N . SER A 1 260 ? -8.892 -6.294 25.726 1.00 64.00 260 SER A N 1
ATOM 1998 C CA . SER A 1 260 ? -7.738 -5.590 25.137 1.00 64.00 260 SER A CA 1
ATOM 1999 C C . SER A 1 260 ? -6.458 -5.880 25.904 1.00 64.00 260 SER A C 1
ATOM 2001 O O . SER A 1 260 ? -5.407 -6.076 25.296 1.00 64.00 260 SER A O 1
ATOM 2003 N N . ARG A 1 261 ? -6.556 -6.020 27.230 1.00 60.75 261 ARG A N 1
ATOM 2004 C CA . ARG A 1 261 ? -5.407 -6.291 28.102 1.00 60.75 261 ARG A CA 1
ATOM 2005 C C . ARG A 1 261 ? -5.009 -7.761 28.204 1.00 60.75 261 ARG A C 1
ATOM 2007 O O . ARG A 1 261 ? -3.851 -8.038 28.494 1.00 60.75 261 ARG A O 1
ATOM 2014 N N . THR A 1 262 ? -5.929 -8.708 28.008 1.00 57.66 262 THR A N 1
ATOM 2015 C CA . THR A 1 262 ? -5.665 -10.126 28.339 1.00 57.66 262 THR A CA 1
ATOM 2016 C C . THR A 1 262 ? -5.364 -11.032 27.145 1.00 57.66 262 THR A C 1
ATOM 2018 O O . THR A 1 262 ? -4.753 -12.082 27.334 1.00 57.66 262 THR A O 1
ATOM 2021 N N . LYS A 1 263 ? -5.766 -10.667 25.918 1.00 60.47 263 LYS A N 1
ATOM 2022 C CA . LYS A 1 263 ? -5.706 -11.565 24.743 1.00 60.47 263 LYS A CA 1
ATOM 2023 C C . LYS A 1 263 ? -5.189 -10.900 23.468 1.00 60.47 263 LYS A C 1
ATOM 2025 O O . LYS A 1 263 ? -5.568 -11.298 22.373 1.00 60.47 263 LYS A O 1
ATOM 2030 N N . PHE A 1 264 ? -4.317 -9.906 23.590 1.00 55.91 264 PHE A N 1
ATOM 2031 C CA . PHE A 1 264 ? -3.838 -9.104 22.459 1.00 55.91 264 PHE A CA 1
ATOM 2032 C C . PHE A 1 264 ? -3.317 -9.936 21.268 1.00 55.91 264 PHE A C 1
ATOM 2034 O O . PHE A 1 264 ? -3.720 -9.708 20.132 1.00 55.91 264 PHE A O 1
ATOM 2041 N N . SER A 1 265 ? -2.501 -10.964 21.521 1.00 53.47 265 SER A N 1
ATOM 2042 C CA . SER A 1 265 ? -1.969 -11.859 20.479 1.00 53.47 265 SER A CA 1
ATOM 2043 C C . SER A 1 265 ? -2.986 -12.881 19.951 1.00 53.47 265 SER A C 1
ATOM 2045 O O . SER A 1 265 ? -2.881 -13.316 18.806 1.00 53.47 265 SER A O 1
ATOM 2047 N N . ALA A 1 266 ? -3.985 -13.238 20.763 1.00 61.00 266 ALA A N 1
ATOM 2048 C CA . ALA A 1 266 ? -5.007 -14.238 20.447 1.00 61.00 266 ALA A CA 1
ATOM 2049 C C . ALA A 1 266 ? -6.273 -13.641 19.808 1.00 61.00 266 ALA A C 1
ATOM 2051 O O . ALA A 1 266 ? -7.210 -14.380 19.502 1.00 61.00 266 ALA A O 1
ATOM 2052 N N . ARG A 1 267 ? -6.335 -12.315 19.627 1.00 63.00 267 ARG A N 1
ATOM 2053 C CA . ARG A 1 267 ? -7.466 -11.668 18.961 1.00 63.00 267 ARG A CA 1
ATOM 2054 C C . ARG A 1 267 ? -7.469 -12.042 17.477 1.00 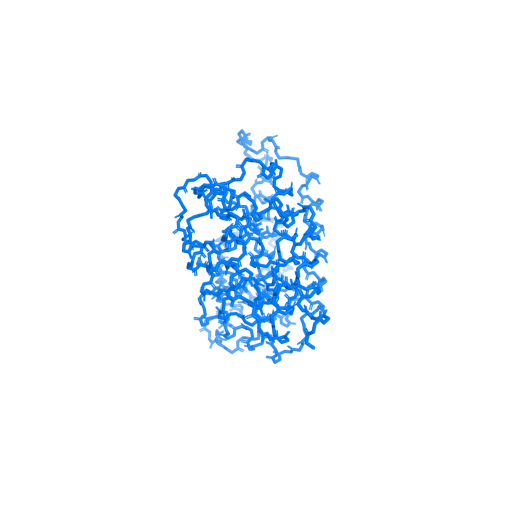63.00 267 ARG A C 1
ATOM 2056 O O . ARG A 1 267 ? -6.444 -11.819 16.817 1.00 63.00 267 ARG A O 1
ATOM 2063 N N . PRO A 1 268 ? -8.601 -12.549 16.950 1.00 65.62 268 PRO A N 1
ATOM 2064 C CA . PRO A 1 268 ? -8.765 -12.648 15.513 1.00 65.62 268 PRO A CA 1
ATOM 2065 C C . PRO A 1 268 ? -8.667 -11.237 14.948 1.00 65.62 268 PRO A C 1
ATOM 2067 O O . PRO A 1 268 ? -9.140 -10.273 15.554 1.00 65.62 268 PRO A O 1
ATOM 2070 N N . PHE A 1 269 ? -8.022 -11.085 13.809 1.00 71.56 269 PHE A N 1
ATOM 2071 C CA . PHE A 1 269 ? -7.872 -9.770 13.190 1.00 71.56 269 PHE A CA 1
ATOM 2072 C C . PHE A 1 269 ? -9.226 -9.117 12.859 1.00 71.56 269 PHE A C 1
ATOM 2074 O O . PHE A 1 269 ? -9.381 -7.911 13.063 1.00 71.56 269 PHE A O 1
ATOM 2081 N N . ARG A 1 270 ? -10.234 -9.901 12.446 1.00 71.44 270 ARG A N 1
ATOM 2082 C CA . ARG A 1 270 ? -11.617 -9.425 12.289 1.00 71.44 270 ARG A CA 1
ATOM 2083 C C . ARG A 1 270 ? -12.344 -9.452 13.632 1.00 71.44 270 ARG A C 1
ATOM 2085 O O . ARG A 1 270 ? -12.371 -10.476 14.315 1.00 71.44 270 ARG A O 1
ATOM 2092 N N . ASN A 1 271 ? -12.980 -8.342 13.997 1.00 65.19 271 ASN A N 1
ATOM 2093 C CA . ASN A 1 271 ? -13.870 -8.317 15.147 1.00 65.19 271 ASN A CA 1
ATOM 2094 C C . ASN A 1 271 ? -15.148 -9.110 14.817 1.00 65.19 271 ASN A C 1
ATOM 2096 O O . ASN A 1 271 ? -15.944 -8.702 13.976 1.00 65.19 271 ASN A O 1
ATOM 2100 N N . GLN A 1 272 ? -15.344 -10.256 15.471 1.00 60.47 272 GLN A N 1
ATOM 2101 C CA . GLN A 1 272 ? -16.516 -11.114 15.251 1.00 60.47 272 GLN A CA 1
ATOM 2102 C C . GLN A 1 272 ? -17.826 -10.481 15.750 1.00 60.47 272 GLN A C 1
ATOM 2104 O O . GLN A 1 272 ? -18.902 -10.899 15.333 1.00 60.47 272 GLN A O 1
ATOM 2109 N N . PHE A 1 273 ? -17.743 -9.477 16.627 1.00 47.53 273 PHE A N 1
ATOM 2110 C CA . PHE A 1 273 ? -18.900 -8.823 17.243 1.00 47.53 273 PHE A CA 1
ATOM 2111 C C . PHE A 1 273 ? -19.343 -7.557 16.504 1.00 47.53 273 PHE A C 1
ATOM 2113 O O . PHE A 1 273 ? -20.479 -7.122 16.671 1.00 47.53 273 PHE A O 1
ATOM 2120 N N . VAL A 1 274 ? -18.470 -6.966 15.683 1.00 55.88 274 VAL A N 1
ATOM 2121 C CA . VAL A 1 274 ? -18.780 -5.769 14.894 1.00 55.88 274 VAL A CA 1
ATOM 2122 C C . VAL A 1 274 ? -18.333 -6.001 13.460 1.00 55.88 274 VAL A C 1
ATOM 2124 O O . VAL A 1 274 ? -17.133 -6.053 13.181 1.00 55.88 274 VAL A O 1
ATOM 2127 N N . SER A 1 275 ? -19.295 -6.126 12.542 1.00 54.72 275 SER A N 1
ATOM 2128 C CA . SER A 1 275 ? -19.004 -6.282 11.117 1.00 54.72 275 SER A CA 1
ATOM 2129 C C . SER A 1 275 ? -18.090 -5.147 10.642 1.00 54.72 275 SER A C 1
ATOM 2131 O O . SER A 1 275 ? -18.382 -3.974 10.862 1.00 54.72 275 SER A O 1
ATOM 2133 N N . ASN A 1 276 ? -16.985 -5.519 9.998 1.00 60.12 276 ASN A N 1
ATOM 2134 C CA . ASN A 1 276 ? -16.036 -4.634 9.307 1.00 60.12 276 ASN A CA 1
ATOM 2135 C C . ASN A 1 276 ? -15.143 -3.760 10.207 1.00 60.12 276 ASN A C 1
ATOM 2137 O O . ASN A 1 276 ? -14.558 -2.789 9.732 1.00 60.12 276 ASN A O 1
ATOM 2141 N N . LYS A 1 277 ? -14.953 -4.125 11.485 1.00 71.44 277 LYS A N 1
ATOM 2142 C CA . LYS A 1 277 ? -13.884 -3.543 12.317 1.00 71.44 277 LYS A CA 1
ATOM 2143 C C . LYS A 1 277 ? -12.703 -4.498 12.477 1.00 71.44 277 LYS A C 1
ATOM 2145 O O . LYS A 1 277 ? -12.879 -5.667 12.824 1.00 71.44 277 LYS A O 1
ATOM 2150 N N . ALA A 1 278 ? -11.498 -3.980 12.253 1.00 79.62 278 ALA A N 1
ATOM 2151 C CA . ALA A 1 278 ? -10.254 -4.673 12.556 1.00 79.62 278 ALA A CA 1
ATOM 2152 C C . ALA A 1 278 ? -9.860 -4.432 14.021 1.00 79.62 278 ALA A C 1
ATOM 2154 O O . ALA A 1 278 ? -10.051 -3.342 14.559 1.00 79.62 278 ALA A O 1
ATOM 2155 N N . ASN A 1 279 ? -9.291 -5.450 14.667 1.00 82.94 279 ASN A N 1
ATOM 2156 C CA . ASN A 1 279 ? -8.692 -5.319 16.003 1.00 82.94 279 ASN A CA 1
ATOM 2157 C C . ASN A 1 279 ? -7.284 -4.697 15.968 1.00 82.94 279 ASN A C 1
ATOM 2159 O O . ASN A 1 279 ? -6.659 -4.507 17.013 1.00 82.94 279 ASN A O 1
ATOM 2163 N N . PHE A 1 280 ? -6.791 -4.406 14.768 1.00 87.19 280 PHE A N 1
ATOM 2164 C CA . PHE A 1 280 ? -5.489 -3.828 14.492 1.00 87.19 280 PHE A CA 1
ATOM 2165 C C . PHE A 1 280 ? -5.670 -2.525 13.721 1.00 87.19 280 PHE A C 1
ATOM 2167 O O . PHE A 1 280 ? -6.636 -2.356 12.978 1.00 87.19 280 PHE A O 1
ATOM 2174 N N . GLU A 1 281 ? -4.727 -1.622 13.909 1.00 90.75 281 GLU A N 1
ATOM 2175 C CA . GLU A 1 281 ? -4.616 -0.348 13.213 1.00 90.75 281 GLU A CA 1
ATOM 2176 C C . GLU A 1 281 ? -3.193 -0.185 12.679 1.00 90.75 281 GLU A C 1
ATOM 2178 O O . GLU A 1 281 ? -2.295 -0.960 13.025 1.00 90.75 281 GLU A O 1
ATOM 2183 N N . LEU A 1 282 ? -2.979 0.809 11.819 1.00 94.00 282 LEU A N 1
ATOM 2184 C CA . LEU A 1 282 ? -1.632 1.138 11.374 1.00 94.00 282 LEU A CA 1
ATOM 2185 C C . LEU A 1 282 ? -0.791 1.611 12.565 1.00 94.00 282 LEU A C 1
ATOM 2187 O O . LEU A 1 282 ? -1.225 2.445 13.356 1.00 94.00 282 LEU A O 1
ATOM 2191 N N . SER A 1 283 ? 0.428 1.087 12.675 1.00 94.94 283 SER A N 1
ATOM 2192 C CA . SER A 1 283 ? 1.423 1.639 13.595 1.00 94.94 283 SER A CA 1
ATOM 2193 C C . SER A 1 283 ? 1.878 3.019 13.108 1.00 94.94 283 SER A C 1
ATOM 2195 O O . SER A 1 283 ? 1.623 3.399 11.965 1.00 94.94 283 SER A O 1
ATOM 2197 N N . VAL A 1 284 ? 2.650 3.745 13.922 1.00 93.56 284 VAL A N 1
ATOM 2198 C CA . VAL A 1 284 ? 3.284 5.006 13.484 1.00 93.56 284 VAL A CA 1
ATOM 2199 C C . VAL A 1 284 ? 4.097 4.801 12.198 1.00 93.56 284 VAL A C 1
ATOM 2201 O O . VAL A 1 284 ? 3.964 5.569 11.250 1.00 93.56 284 VAL A O 1
ATOM 2204 N N . SER A 1 285 ? 4.887 3.727 12.118 1.00 94.19 285 SER A N 1
ATOM 2205 C CA . SER A 1 285 ? 5.655 3.396 10.911 1.00 94.19 285 SER A CA 1
ATOM 2206 C C . SER A 1 285 ? 4.756 3.035 9.727 1.00 94.19 285 SER A C 1
ATOM 2208 O O . SER A 1 285 ? 5.040 3.442 8.604 1.00 94.19 285 SER A O 1
ATOM 2210 N N . GLY A 1 286 ? 3.658 2.313 9.970 1.00 95.56 286 GLY A N 1
ATOM 2211 C CA . GLY A 1 286 ? 2.666 1.985 8.948 1.00 95.56 286 GLY A CA 1
ATOM 2212 C C . GLY A 1 286 ? 1.972 3.219 8.377 1.00 95.56 286 GLY A C 1
ATOM 2213 O O . GLY A 1 286 ? 1.796 3.305 7.165 1.00 95.56 286 GLY A O 1
ATOM 2214 N N . VAL A 1 287 ? 1.639 4.198 9.225 1.00 94.44 287 VAL A N 1
ATOM 2215 C CA . VAL A 1 287 ? 1.064 5.488 8.809 1.00 94.44 287 VAL A CA 1
ATOM 2216 C C . VAL A 1 287 ? 2.048 6.260 7.937 1.00 94.44 287 VAL A C 1
ATOM 2218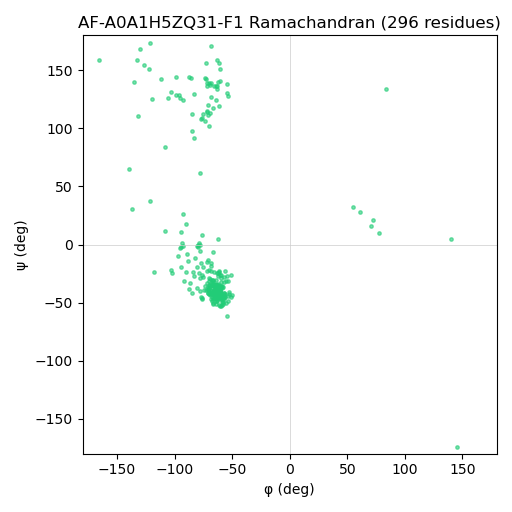 O O . VAL A 1 287 ? 1.677 6.702 6.853 1.00 94.44 287 VAL A O 1
ATOM 2221 N N . GLU A 1 288 ? 3.306 6.387 8.357 1.00 93.81 288 GLU A N 1
ATOM 2222 C CA . GLU A 1 288 ? 4.318 7.115 7.581 1.00 93.81 288 GLU A CA 1
ATOM 2223 C C . GLU A 1 288 ? 4.621 6.433 6.238 1.00 93.81 288 GLU A C 1
ATOM 2225 O O . GLU A 1 288 ? 4.765 7.102 5.214 1.00 93.81 288 GLU A O 1
ATOM 2230 N N . ILE A 1 289 ? 4.624 5.097 6.194 1.00 94.94 289 ILE A N 1
ATOM 2231 C CA . ILE A 1 289 ? 4.733 4.348 4.936 1.00 94.94 289 ILE A CA 1
ATOM 2232 C C . ILE A 1 289 ? 3.497 4.573 4.057 1.00 94.94 289 ILE A C 1
ATOM 2234 O O . ILE A 1 289 ? 3.638 4.834 2.865 1.00 94.94 289 ILE A O 1
ATOM 2238 N N . ALA A 1 290 ? 2.287 4.538 4.619 1.00 95.00 290 ALA A N 1
ATOM 2239 C CA . ALA A 1 290 ? 1.059 4.777 3.864 1.00 95.00 290 ALA A CA 1
ATOM 2240 C C . ALA A 1 290 ? 0.975 6.211 3.302 1.00 95.00 290 ALA A C 1
ATOM 2242 O O . ALA A 1 290 ? 0.502 6.395 2.177 1.00 95.00 290 ALA A O 1
ATOM 2243 N N . LYS A 1 291 ? 1.486 7.212 4.032 1.00 92.81 291 LYS A N 1
ATOM 2244 C CA . LYS A 1 291 ? 1.671 8.586 3.531 1.00 92.81 291 LYS A CA 1
ATOM 2245 C C . LYS A 1 291 ? 2.691 8.640 2.401 1.00 92.81 291 LYS A C 1
ATOM 2247 O O . LYS A 1 291 ? 2.419 9.221 1.355 1.00 92.81 291 LYS A O 1
ATOM 2252 N N . LYS A 1 292 ? 3.842 7.975 2.562 1.00 92.31 292 LYS A N 1
ATOM 2253 C CA . LYS A 1 292 ? 4.878 7.906 1.519 1.00 92.31 292 LYS A CA 1
ATOM 2254 C C . LYS A 1 292 ? 4.351 7.279 0.223 1.00 92.31 292 LYS A C 1
ATOM 2256 O O . LYS A 1 292 ? 4.708 7.714 -0.869 1.00 92.31 292 LYS A O 1
ATOM 2261 N N . LEU A 1 293 ? 3.463 6.295 0.343 1.00 93.19 293 LEU A N 1
ATOM 2262 C CA . LEU A 1 293 ? 2.764 5.649 -0.772 1.00 93.19 293 LEU A CA 1
ATOM 2263 C C . LEU A 1 293 ? 1.595 6.489 -1.327 1.00 93.19 293 LEU A C 1
ATOM 2265 O O . LEU A 1 293 ? 0.915 6.062 -2.259 1.00 93.19 293 LEU A O 1
ATOM 2269 N N . GLY A 1 294 ? 1.315 7.670 -0.768 1.00 90.56 294 GLY A N 1
ATOM 2270 C CA . GLY A 1 294 ? 0.204 8.528 -1.185 1.00 90.56 294 GLY A CA 1
ATOM 2271 C C . GLY A 1 294 ? -1.170 7.872 -1.030 1.00 90.56 294 GLY A C 1
ATOM 2272 O O . GLY A 1 294 ? -2.071 8.141 -1.820 1.00 90.56 294 GLY A O 1
ATOM 2273 N N . ILE A 1 295 ? -1.317 6.948 -0.076 1.00 91.81 295 ILE A N 1
ATOM 2274 C CA . ILE A 1 295 ? -2.615 6.366 0.294 1.00 91.81 295 ILE A CA 1
ATOM 2275 C C . ILE A 1 295 ? -3.306 7.282 1.310 1.00 91.81 295 ILE A C 1
ATOM 2277 O O . ILE A 1 295 ? -4.514 7.526 1.230 1.00 91.81 295 ILE A O 1
ATOM 2281 N N . LEU A 1 296 ? -2.510 7.787 2.255 1.00 89.19 296 LEU A N 1
ATOM 2282 C CA . LEU A 1 296 ? -2.889 8.825 3.202 1.00 89.19 296 LEU A CA 1
ATOM 2283 C C . LEU A 1 296 ? -2.365 10.171 2.708 1.00 89.19 296 LEU A C 1
ATOM 2285 O O . LEU A 1 296 ? -1.265 10.238 2.156 1.00 89.19 296 LEU A O 1
ATOM 2289 N N . ASP A 1 297 ? -3.143 11.222 2.935 1.00 80.12 297 ASP A N 1
ATOM 2290 C CA . ASP A 1 297 ? -2.703 12.587 2.666 1.00 80.12 297 ASP A CA 1
ATOM 2291 C C . ASP A 1 297 ? -1.611 12.975 3.684 1.00 80.12 297 ASP A C 1
ATOM 2293 O O . ASP A 1 297 ? -1.667 12.571 4.855 1.00 80.12 297 ASP A O 1
ATOM 2297 N N . ALA A 1 298 ? -0.571 13.663 3.201 1.00 57.94 298 ALA A N 1
ATOM 2298 C CA . ALA A 1 298 ? 0.619 14.026 3.976 1.00 57.94 298 ALA A CA 1
ATOM 2299 C C . ALA A 1 298 ? 0.360 15.184 4.947 1.00 57.94 298 ALA A C 1
ATOM 2301 O O . ALA A 1 298 ? -0.344 16.141 4.551 1.00 57.94 298 ALA A O 1
#

Nearest PDB structures (foldseek):
  8rtd-assembly1_H  TM=2.075E-01  e=8.508E+00  Escherichia coli